Protein AF-A0A6N2XXK8-F1 (afdb_monomer)

pLDDT: mean 78.69, std 20.51, range [29.22, 97.81]

Mean predicted aligned error: 9.91 Å

Sequence (183 aa):
MNSIDVVGIRLVKEREFLCEKSIRTPLDAVEVLANELKFLDREILMTLNMNSKNKIINAHVCSIGSANMGIVDPKSVFKSALLSGANRVMIIHNHPSGDCTPSQEDIDVTNLLIKGGRILEIEVLDHIVIGENEYYSIVGDRQEKYTEINNTDNLQNSYESLELCENNDKKNWLEEDVMEMII

InterPro domains:
  IPR001405 Uncharacterised protein family UPF0758 [PTHR30471] (13-138)
  IPR020891 Uncharacterised protein family UPF0758, conserved site [PS01302] (93-98)
  IPR025657 RadC-like JAB domain [PF04002] (23-139)
  IPR025657 RadC-like JAB domain [cd08071] (28-137)
  IPR037518 MPN domain [PS50249] (22-144)

Nearest PDB structures (foldseek):
  2qlc-assembly5_E  TM=9.188E-01  e=6.088E-12  Chlorobaculum tepidum TLS
  5jj4-assembly1_C  TM=4.348E-01  e=3.591E-01  Escherichia coli O157:H7
  6x91-assembly4_H  TM=5.004E-01  e=8.747E-01  Escherichia coli
  1wce-assembly1_F-7  TM=5.359E-01  e=2.419E+00  Infectious bursal disease virus
  3fbm-assembly1_A  TM=6.038E-01  e=4.024E+00  Infectious bursal disease virus

Secondary structure (DSSP, 8-state):
---------------------B--SHHHHHHHHHHHHTT-SSEEEEEEEE-TT-BEEEEEEEEEE-SS-----HHHHHHHHHHHT-SEEEEEEE-TTS--PPPHHHHHHHHHHHHHHHHHT-EEEEEEEE-SSEEEETTTTEEEE------TTSHHHHHHHHHHHHHHHHHTTTSSSS-----

Organism: NCBI:txid1547

Structure (mmCIF, N/CA/C/O backbone):
data_AF-A0A6N2XXK8-F1
#
_entry.id   AF-A0A6N2XXK8-F1
#
loop_
_atom_site.group_PDB
_atom_site.id
_atom_site.type_symbol
_atom_site.label_atom_id
_atom_site.label_alt_id
_atom_site.label_comp_id
_atom_site.label_asym_id
_atom_site.label_entity_id
_atom_site.label_seq_id
_atom_site.pdbx_PDB_ins_code
_atom_site.Cartn_x
_atom_site.Cartn_y
_atom_site.Cartn_z
_atom_site.occupancy
_atom_site.B_iso_or_equiv
_atom_site.auth_seq_id
_atom_site.auth_comp_id
_atom_site.auth_asym_id
_atom_site.auth_atom_id
_atom_site.pdbx_PDB_model_num
ATOM 1 N N . MET A 1 1 ? 32.007 25.385 -17.582 1.00 60.59 1 MET A N 1
ATOM 2 C CA . MET A 1 1 ? 31.592 24.138 -18.255 1.00 60.59 1 MET A CA 1
ATOM 3 C C . MET A 1 1 ? 31.011 23.281 -17.151 1.00 60.59 1 MET A C 1
ATOM 5 O O . MET A 1 1 ? 31.754 22.980 -16.229 1.00 60.59 1 MET A O 1
ATOM 9 N N . ASN A 1 2 ? 29.697 23.051 -17.139 1.00 69.19 2 ASN A N 1
ATOM 10 C CA . ASN A 1 2 ? 29.064 22.316 -16.039 1.00 69.19 2 ASN A CA 1
ATOM 11 C C . ASN A 1 2 ? 29.330 20.822 -16.232 1.00 69.19 2 ASN A C 1
ATOM 13 O O . ASN A 1 2 ? 29.105 20.300 -17.326 1.00 69.19 2 ASN A O 1
ATOM 17 N N . SER A 1 3 ? 29.849 20.163 -15.200 1.00 79.88 3 SER A N 1
ATOM 18 C CA . SER A 1 3 ? 29.918 18.705 -15.133 1.00 79.88 3 SER A CA 1
ATOM 19 C C . SER A 1 3 ? 28.518 18.133 -14.894 1.00 79.88 3 SER A C 1
ATOM 21 O O . SER A 1 3 ? 27.670 18.790 -14.294 1.00 79.88 3 SER A O 1
ATOM 23 N N . ILE A 1 4 ? 28.271 16.927 -15.404 1.00 90.50 4 ILE A N 1
ATOM 24 C CA . ILE A 1 4 ? 27.063 16.140 -15.134 1.00 90.50 4 ILE A CA 1
ATOM 25 C C . ILE A 1 4 ? 27.511 14.908 -14.357 1.00 90.50 4 ILE A C 1
ATOM 27 O O . ILE A 1 4 ? 28.437 14.221 -14.797 1.00 90.50 4 ILE A O 1
ATOM 31 N N . ASP A 1 5 ? 26.842 14.621 -13.247 1.00 92.44 5 ASP A N 1
ATOM 32 C CA . ASP A 1 5 ? 27.134 13.449 -12.430 1.00 92.44 5 ASP A CA 1
ATOM 33 C C . ASP A 1 5 ? 26.450 12.195 -12.984 1.00 92.44 5 ASP A C 1
ATOM 35 O O . ASP A 1 5 ? 25.319 12.228 -13.478 1.00 92.44 5 ASP A O 1
ATOM 39 N N . VAL A 1 6 ? 27.144 11.060 -12.891 1.00 92.38 6 VAL A N 1
ATOM 40 C CA . VAL A 1 6 ? 26.600 9.735 -13.211 1.00 92.38 6 VAL A CA 1
ATOM 41 C C . VAL A 1 6 ? 26.270 9.037 -11.898 1.00 92.38 6 VAL A C 1
ATOM 43 O O . VAL A 1 6 ? 27.153 8.835 -11.068 1.00 92.38 6 VAL A O 1
ATOM 46 N N . VAL A 1 7 ? 25.006 8.651 -11.715 1.00 92.69 7 VAL A N 1
ATOM 47 C CA . VAL A 1 7 ? 24.501 8.100 -10.447 1.00 92.69 7 VAL A CA 1
ATOM 48 C C . VAL A 1 7 ? 24.067 6.640 -10.573 1.00 92.69 7 VAL A C 1
ATOM 50 O O . VAL A 1 7 ? 23.614 6.195 -11.627 1.00 92.69 7 VAL A O 1
ATOM 53 N N . GLY A 1 8 ? 24.176 5.899 -9.468 1.00 91.81 8 GLY A N 1
ATOM 54 C CA . GLY A 1 8 ? 23.586 4.571 -9.297 1.00 91.81 8 GLY A CA 1
ATOM 55 C C . GLY A 1 8 ? 22.430 4.618 -8.299 1.00 91.81 8 GLY A C 1
ATOM 56 O O . GLY A 1 8 ? 22.495 5.343 -7.310 1.00 91.81 8 GLY A O 1
ATOM 57 N N . ILE A 1 9 ? 21.380 3.833 -8.538 1.00 91.12 9 ILE A N 1
ATOM 58 C CA . ILE A 1 9 ? 20.229 3.727 -7.632 1.00 91.12 9 ILE A CA 1
ATOM 59 C C . ILE A 1 9 ? 20.213 2.320 -7.038 1.00 91.12 9 ILE A C 1
ATOM 61 O O . ILE A 1 9 ? 20.361 1.334 -7.759 1.00 91.12 9 ILE A O 1
ATOM 65 N N . ARG A 1 10 ? 20.034 2.222 -5.720 1.00 91.75 10 ARG A N 1
ATOM 66 C CA . ARG A 1 10 ? 19.923 0.947 -5.003 1.00 91.75 10 ARG A CA 1
ATOM 67 C C . ARG A 1 10 ? 18.923 1.052 -3.863 1.00 91.75 10 ARG A C 1
ATOM 69 O O . ARG A 1 10 ? 18.783 2.114 -3.262 1.00 91.75 10 ARG A O 1
ATOM 76 N N . LEU A 1 11 ? 18.271 -0.065 -3.553 1.00 91.56 11 LEU A N 1
ATOM 77 C CA . LEU A 1 11 ? 17.532 -0.213 -2.305 1.00 91.56 11 LEU A CA 1
ATOM 78 C C . LEU A 1 11 ? 18.514 -0.482 -1.169 1.00 91.56 11 LEU A C 1
ATOM 80 O O . LEU A 1 11 ? 19.442 -1.281 -1.313 1.00 91.56 11 LEU A O 1
ATOM 84 N N . VAL A 1 12 ? 18.289 0.186 -0.045 1.00 90.31 12 VAL A N 1
ATOM 85 C CA . VAL A 1 12 ? 19.026 -0.035 1.195 1.00 90.31 12 VAL A CA 1
ATOM 86 C C . VAL A 1 12 ? 18.068 -0.702 2.171 1.00 90.31 12 VAL A C 1
ATOM 88 O O . VAL A 1 12 ? 16.947 -0.239 2.362 1.00 90.31 12 VAL A O 1
ATOM 91 N N . LYS A 1 13 ? 18.484 -1.833 2.741 1.00 86.62 13 LYS A N 1
ATOM 92 C CA . LYS A 1 13 ? 17.711 -2.530 3.769 1.00 86.62 13 LYS A CA 1
ATOM 93 C C . LYS A 1 13 ? 17.897 -1.790 5.091 1.00 86.62 13 LYS A C 1
ATOM 95 O O . LYS A 1 13 ? 19.013 -1.746 5.597 1.00 86.62 13 LYS A O 1
ATOM 100 N N . GLU A 1 14 ? 16.813 -1.248 5.632 1.00 80.12 14 GLU A N 1
ATOM 101 C CA . GLU A 1 14 ? 16.817 -0.587 6.944 1.00 80.12 14 GLU A CA 1
ATOM 102 C C . GLU A 1 14 ? 16.532 -1.581 8.074 1.00 80.12 14 GLU A C 1
ATOM 104 O O . GLU A 1 14 ? 17.220 -1.584 9.089 1.00 80.12 14 GLU A O 1
ATOM 109 N N . ARG A 1 15 ? 15.556 -2.479 7.873 1.00 74.81 15 ARG A N 1
ATOM 110 C CA . ARG A 1 15 ? 15.113 -3.462 8.872 1.00 74.81 15 ARG A CA 1
ATOM 111 C C . ARG A 1 15 ? 14.624 -4.764 8.242 1.00 74.81 15 ARG A C 1
ATOM 113 O O . ARG A 1 15 ? 14.384 -4.834 7.035 1.00 74.81 15 ARG A O 1
ATOM 120 N N . GLU A 1 16 ? 14.506 -5.807 9.057 1.00 73.06 16 GLU A N 1
ATOM 121 C CA . GLU A 1 16 ? 13.992 -7.120 8.663 1.00 73.06 16 GLU A CA 1
ATOM 122 C C . GLU A 1 16 ? 12.859 -7.546 9.580 1.00 73.06 16 GLU A C 1
ATOM 124 O O . GLU A 1 16 ? 12.995 -7.491 10.798 1.00 73.06 16 GLU A O 1
ATOM 129 N N . PHE A 1 17 ? 11.785 -8.049 8.982 1.00 69.25 17 PHE A N 1
ATOM 130 C CA . PHE A 1 17 ? 10.754 -8.785 9.695 1.00 69.25 17 PHE A CA 1
ATOM 131 C C . PHE A 1 17 ? 10.562 -10.123 8.999 1.00 69.25 17 PHE A C 1
ATOM 133 O O . PHE A 1 17 ? 10.529 -10.196 7.767 1.00 69.25 17 PHE A O 1
ATOM 140 N N . LEU A 1 18 ? 10.451 -11.189 9.786 1.00 66.88 18 LEU A N 1
ATOM 141 C CA . LEU A 1 18 ? 10.213 -12.522 9.255 1.00 66.88 18 LEU A CA 1
ATOM 142 C C . LEU A 1 18 ? 8.724 -12.678 8.952 1.00 66.88 18 LEU A C 1
ATOM 144 O O . LEU A 1 18 ? 7.897 -12.761 9.854 1.00 66.88 18 LEU A O 1
ATOM 148 N N . CYS A 1 19 ? 8.392 -12.740 7.667 1.00 70.38 19 CYS A N 1
ATOM 149 C CA . CYS A 1 19 ? 7.056 -13.068 7.199 1.00 70.38 19 CYS A CA 1
ATOM 150 C C . CYS A 1 19 ? 7.154 -14.104 6.077 1.00 70.38 19 CYS A C 1
ATOM 152 O O . CYS A 1 19 ? 7.606 -13.809 4.972 1.00 70.38 19 CYS A O 1
ATOM 154 N N . GLU A 1 20 ? 6.722 -15.335 6.354 1.00 72.56 20 GLU A N 1
ATOM 155 C CA . GLU A 1 20 ? 6.636 -16.396 5.338 1.00 72.56 20 GLU A CA 1
ATOM 156 C C . GLU A 1 20 ? 5.263 -16.439 4.644 1.00 72.56 20 GLU A C 1
ATOM 158 O O . GLU A 1 20 ? 5.038 -17.219 3.709 1.00 72.56 20 GLU A O 1
ATOM 163 N N . LYS A 1 21 ? 4.328 -15.591 5.085 1.00 78.94 21 LYS A N 1
ATOM 164 C CA . LYS A 1 21 ? 2.946 -15.579 4.614 1.00 78.94 21 LYS A CA 1
ATOM 165 C C . LYS A 1 21 ? 2.858 -14.969 3.214 1.00 78.94 21 LYS A C 1
ATOM 167 O O . LYS A 1 21 ? 3.422 -13.919 2.925 1.00 78.94 21 LYS A O 1
ATOM 172 N N . SER A 1 22 ? 2.132 -15.641 2.321 1.00 86.94 22 SER A N 1
ATOM 173 C CA . SER A 1 22 ? 1.726 -15.041 1.043 1.00 86.94 22 SER A CA 1
ATOM 174 C C . SER A 1 22 ? 0.436 -14.257 1.250 1.00 86.94 22 SER A C 1
ATOM 176 O O . SER A 1 22 ? -0.498 -14.786 1.849 1.00 86.94 22 SER A O 1
ATOM 178 N N . ILE A 1 23 ? 0.371 -13.037 0.726 1.00 89.50 23 ILE A N 1
ATOM 179 C CA . ILE A 1 23 ? -0.773 -12.140 0.910 1.00 89.50 23 ILE A CA 1
ATOM 180 C C . ILE A 1 23 ? -1.844 -12.463 -0.133 1.00 89.50 23 ILE A C 1
ATOM 182 O O . ILE A 1 23 ? -1.627 -12.335 -1.337 1.00 89.50 23 ILE A O 1
ATOM 186 N N . ARG A 1 24 ? -3.008 -12.943 0.288 1.00 87.69 24 ARG A N 1
ATOM 187 C CA . ARG A 1 24 ? -4.115 -13.299 -0.620 1.00 87.69 24 ARG A CA 1
ATOM 188 C C . ARG A 1 24 ? -5.380 -12.516 -0.331 1.00 87.69 24 ARG A C 1
ATOM 190 O O . ARG A 1 24 ? -6.223 -12.386 -1.212 1.00 87.69 24 ARG A O 1
ATOM 197 N N . THR A 1 25 ? -5.498 -12.014 0.885 1.00 91.00 25 THR A N 1
ATOM 198 C CA . THR A 1 25 ? -6.624 -11.233 1.374 1.00 91.00 25 THR A CA 1
ATOM 199 C C . THR A 1 25 ? -6.113 -9.954 2.034 1.00 91.00 25 THR A C 1
ATOM 201 O O . THR A 1 25 ? -4.958 -9.921 2.470 1.00 91.00 25 THR A O 1
ATOM 204 N N . PRO A 1 26 ? -6.950 -8.911 2.153 1.00 92.50 26 PRO A N 1
ATOM 205 C CA . PRO A 1 26 ? -6.589 -7.726 2.924 1.00 92.50 26 PRO A CA 1
ATOM 206 C C . PRO A 1 26 ? -6.237 -8.054 4.377 1.00 92.50 26 PRO A C 1
ATOM 208 O O . PRO A 1 26 ? -5.236 -7.562 4.890 1.00 92.50 26 PRO A O 1
ATOM 211 N N . LEU A 1 27 ? -6.971 -8.989 4.993 1.00 91.19 27 LEU A N 1
ATOM 212 C CA . LEU A 1 27 ? -6.661 -9.493 6.330 1.00 91.19 27 LEU A CA 1
ATOM 213 C C . LEU A 1 27 ? -5.235 -10.050 6.426 1.00 91.19 27 LEU A C 1
ATOM 215 O O . LEU A 1 27 ? -4.570 -9.820 7.427 1.00 91.19 27 LEU A O 1
ATOM 219 N N . ASP A 1 28 ? -4.722 -10.723 5.390 1.00 90.31 28 ASP A N 1
ATOM 220 C CA . ASP A 1 28 ? -3.342 -11.216 5.422 1.00 90.31 28 ASP A CA 1
ATOM 221 C C . ASP A 1 28 ? -2.324 -10.080 5.553 1.00 90.31 28 ASP A C 1
ATOM 223 O O . ASP A 1 28 ? -1.315 -10.258 6.227 1.00 90.31 28 ASP A O 1
ATOM 227 N N . ALA A 1 29 ? -2.568 -8.936 4.913 1.00 89.12 29 ALA A N 1
ATOM 228 C CA . ALA A 1 29 ? -1.677 -7.783 4.986 1.00 89.12 29 ALA A CA 1
ATOM 229 C C . ALA A 1 29 ? -1.814 -7.031 6.310 1.00 89.12 29 ALA A C 1
ATOM 231 O O . ALA A 1 29 ? -0.801 -6.649 6.899 1.00 89.12 29 ALA A O 1
ATOM 232 N N . VAL A 1 30 ? -3.047 -6.887 6.807 1.00 89.00 30 VAL A N 1
ATOM 233 C CA . VAL A 1 30 ? -3.318 -6.369 8.155 1.00 89.00 30 VAL A CA 1
ATOM 234 C C . VAL A 1 30 ? -2.598 -7.229 9.188 1.00 89.00 30 VAL A C 1
ATOM 236 O O . VAL A 1 30 ? -1.906 -6.694 10.044 1.00 89.00 30 VAL A O 1
ATOM 239 N N . GLU A 1 31 ? -2.649 -8.555 9.065 1.00 85.81 31 GLU A N 1
ATOM 240 C CA . GLU A 1 31 ? -1.974 -9.454 10.002 1.00 85.81 31 GLU A CA 1
ATOM 241 C C . GLU A 1 31 ? -0.449 -9.314 10.019 1.00 85.81 31 GLU A C 1
ATOM 243 O O . GLU A 1 31 ? 0.186 -9.560 11.044 1.00 85.81 31 GLU A O 1
ATOM 248 N N . VAL A 1 32 ? 0.145 -8.905 8.898 1.00 81.44 32 VAL A N 1
ATOM 249 C CA . VAL A 1 32 ? 1.594 -8.701 8.790 1.00 81.44 32 VAL A CA 1
ATOM 250 C C . VAL A 1 32 ? 2.033 -7.353 9.361 1.00 81.44 32 VAL A C 1
ATOM 252 O O . VAL A 1 32 ? 3.148 -7.262 9.867 1.00 81.44 32 VAL A O 1
ATOM 255 N N . LEU A 1 33 ? 1.196 -6.313 9.282 1.00 80.06 33 LEU A N 1
ATOM 256 C CA . LEU A 1 33 ? 1.622 -4.933 9.556 1.00 80.06 33 LEU A CA 1
ATOM 257 C C . LEU A 1 33 ? 0.885 -4.223 10.690 1.00 80.06 33 LEU A C 1
ATOM 259 O O . LEU A 1 33 ? 1.404 -3.230 11.196 1.00 80.06 33 LEU A O 1
ATOM 263 N N . ALA A 1 34 ? -0.287 -4.694 11.118 1.00 72.12 34 ALA A N 1
ATOM 264 C CA . ALA A 1 34 ? -1.090 -3.994 12.120 1.00 72.12 34 ALA A CA 1
ATOM 265 C C . ALA A 1 34 ? -0.318 -3.779 13.427 1.00 72.12 34 ALA A C 1
ATOM 267 O O . ALA A 1 34 ? -0.386 -2.697 13.994 1.00 72.12 34 ALA A O 1
ATOM 268 N N . ASN A 1 35 ? 0.480 -4.752 13.871 1.00 67.81 35 ASN A N 1
ATOM 269 C CA . ASN A 1 35 ? 1.260 -4.610 15.105 1.00 67.81 35 ASN A CA 1
ATOM 270 C C . ASN A 1 35 ? 2.380 -3.567 15.005 1.00 67.81 35 ASN A C 1
ATOM 272 O O . ASN A 1 35 ? 2.740 -2.963 16.012 1.00 67.81 35 ASN A O 1
ATOM 276 N N . GLU A 1 36 ? 2.907 -3.332 13.805 1.00 70.81 36 GLU A N 1
ATOM 277 C CA . GLU A 1 36 ? 3.959 -2.341 13.570 1.00 70.81 36 GLU A CA 1
ATOM 278 C C . GLU A 1 36 ? 3.385 -0.923 13.422 1.00 70.81 36 GLU A C 1
ATOM 280 O O . GLU A 1 36 ? 4.088 0.046 13.703 1.00 70.81 36 GLU A O 1
ATOM 285 N N . LEU A 1 37 ? 2.124 -0.801 12.980 1.00 70.88 37 LEU A N 1
ATOM 286 C CA . LEU A 1 37 ? 1.506 0.474 12.599 1.00 70.88 37 LEU A CA 1
ATOM 287 C C . LEU A 1 37 ? 0.433 0.989 13.574 1.00 70.88 37 LEU A C 1
ATOM 289 O O . LEU A 1 37 ? 0.305 2.199 13.734 1.00 70.88 37 LEU A O 1
ATOM 293 N N . LYS A 1 38 ? -0.334 0.110 14.239 1.00 64.81 38 LYS A N 1
ATOM 294 C CA . LYS A 1 38 ? -1.529 0.472 15.039 1.00 64.81 38 LYS A CA 1
ATOM 295 C C . 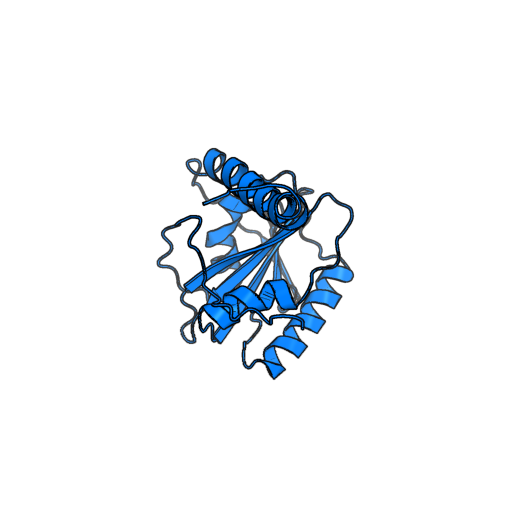LYS A 1 38 ? -1.233 1.459 16.165 1.00 64.81 38 LYS A C 1
ATOM 297 O O . LYS A 1 38 ? -2.076 2.282 16.496 1.00 64.81 38 LYS A O 1
ATOM 302 N N . PHE A 1 39 ? -0.066 1.343 16.788 1.00 65.81 39 PHE A N 1
ATOM 303 C CA . PHE A 1 39 ? 0.255 2.136 17.971 1.00 65.81 39 PHE A CA 1
ATOM 304 C C . PHE A 1 39 ? 0.860 3.492 17.626 1.00 65.81 39 PHE A C 1
ATOM 306 O O . PHE A 1 39 ? 0.895 4.379 18.477 1.00 65.81 39 PHE A O 1
ATOM 313 N N . LEU A 1 40 ? 1.321 3.670 16.388 1.00 73.44 40 LEU A N 1
ATOM 314 C CA . LEU A 1 40 ? 2.006 4.884 15.977 1.00 73.44 40 LEU A CA 1
ATOM 315 C C . LEU A 1 40 ? 1.092 6.098 16.158 1.00 73.44 40 LEU A C 1
ATOM 317 O O . LEU A 1 40 ? -0.065 6.098 15.749 1.00 73.44 40 LEU A O 1
ATOM 321 N N . ASP A 1 41 ? 1.637 7.148 16.764 1.00 77.19 41 ASP A N 1
ATOM 322 C CA . ASP A 1 41 ? 0.948 8.417 17.018 1.00 77.19 41 ASP A CA 1
ATOM 323 C C . ASP A 1 41 ? 0.888 9.317 15.770 1.00 77.19 41 ASP A C 1
ATOM 325 O O . ASP A 1 41 ? 0.392 10.445 15.822 1.00 77.19 41 ASP A O 1
ATOM 329 N N . ARG A 1 42 ? 1.391 8.807 14.641 1.00 80.19 42 ARG A N 1
ATOM 330 C CA . ARG A 1 42 ? 1.485 9.469 13.341 1.00 80.19 42 ARG A CA 1
ATOM 331 C C . ARG A 1 42 ? 0.859 8.613 12.253 1.00 80.19 42 ARG A C 1
ATOM 333 O O . ARG A 1 42 ? 0.852 7.383 12.334 1.00 80.19 42 ARG A O 1
ATOM 340 N N . GLU A 1 43 ? 0.367 9.283 11.221 1.00 85.62 43 GLU A N 1
ATOM 341 C CA . GLU A 1 43 ? -0.115 8.628 10.008 1.00 85.62 43 GLU A CA 1
ATOM 342 C C . GLU A 1 43 ? 1.081 8.137 9.195 1.00 85.62 43 GLU A C 1
ATOM 344 O O . GLU A 1 43 ? 2.008 8.892 8.893 1.00 85.62 43 GLU A O 1
ATOM 349 N N . ILE A 1 44 ? 1.064 6.859 8.840 1.00 87.56 44 ILE A N 1
ATOM 350 C CA . ILE A 1 44 ? 2.053 6.207 7.994 1.00 87.56 44 ILE A CA 1
ATOM 351 C C . ILE A 1 44 ? 1.344 5.675 6.770 1.00 87.56 44 ILE A C 1
ATOM 353 O O . ILE A 1 44 ? 0.410 4.880 6.874 1.00 87.56 44 ILE A O 1
ATOM 357 N N . LEU A 1 45 ? 1.881 6.030 5.608 1.00 88.75 45 LEU A N 1
ATOM 358 C CA . LEU A 1 45 ? 1.579 5.336 4.372 1.00 88.75 45 LEU A CA 1
ATOM 359 C C . LEU A 1 45 ? 2.742 4.419 4.012 1.00 88.75 45 LEU A C 1
ATOM 361 O O . LEU A 1 45 ? 3.882 4.868 3.878 1.00 88.75 45 LEU A O 1
ATOM 365 N N . MET A 1 46 ? 2.457 3.143 3.799 1.00 90.81 46 MET A N 1
ATOM 366 C CA . MET A 1 46 ? 3.431 2.124 3.434 1.00 90.81 46 MET A CA 1
ATOM 367 C C . MET A 1 46 ? 2.978 1.360 2.193 1.00 90.81 46 MET A C 1
ATOM 369 O O . MET A 1 46 ? 1.794 1.096 2.006 1.00 90.81 46 MET A O 1
ATOM 373 N N . THR A 1 47 ? 3.932 0.943 1.363 1.00 92.62 47 THR A N 1
ATOM 374 C CA . THR A 1 47 ? 3.697 -0.046 0.305 1.00 92.62 47 THR A CA 1
ATOM 375 C C . THR A 1 47 ? 4.262 -1.406 0.697 1.00 92.62 47 THR A C 1
ATOM 377 O O . THR A 1 47 ? 5.396 -1.511 1.170 1.00 92.62 47 THR A O 1
ATOM 380 N N . LEU A 1 48 ? 3.480 -2.457 0.461 1.00 94.00 48 LEU A N 1
ATOM 381 C CA . LEU A 1 48 ? 3.918 -3.846 0.429 1.00 94.00 48 LEU A CA 1
ATOM 382 C C . LEU A 1 48 ? 4.170 -4.255 -1.018 1.00 94.00 48 LEU A C 1
ATOM 384 O O . LEU A 1 48 ? 3.238 -4.374 -1.813 1.00 94.00 48 LEU A O 1
ATOM 388 N N . ASN A 1 49 ? 5.429 -4.525 -1.344 1.00 95.56 49 ASN A N 1
ATOM 389 C CA . ASN A 1 49 ? 5.849 -4.896 -2.687 1.00 95.56 49 ASN A CA 1
ATOM 390 C C . ASN A 1 49 ? 5.904 -6.416 -2.813 1.00 95.56 49 ASN A C 1
ATOM 392 O O . ASN A 1 49 ? 6.558 -7.091 -2.014 1.00 95.56 49 ASN A O 1
ATOM 396 N N . MET A 1 50 ? 5.236 -6.968 -3.823 1.00 96.12 50 MET A N 1
ATOM 397 C CA . MET A 1 50 ? 5.051 -8.408 -3.979 1.00 96.12 50 MET A CA 1
ATOM 398 C C . MET A 1 50 ? 5.409 -8.899 -5.377 1.00 96.12 50 MET A C 1
ATOM 400 O O . MET A 1 50 ? 5.275 -8.197 -6.383 1.00 96.12 50 MET A O 1
ATOM 404 N N . ASN A 1 51 ? 5.820 -10.163 -5.448 1.00 95.81 51 ASN A N 1
ATOM 405 C CA . ASN A 1 51 ? 5.979 -10.857 -6.723 1.00 95.81 51 ASN A CA 1
ATOM 406 C C . ASN A 1 51 ? 4.635 -11.382 -7.263 1.00 95.81 51 ASN A C 1
ATOM 408 O O . ASN A 1 51 ? 3.596 -11.320 -6.604 1.00 95.81 51 ASN A O 1
ATOM 412 N N . SER A 1 52 ? 4.664 -11.976 -8.455 1.00 94.50 52 SER A N 1
ATOM 413 C CA . SER A 1 52 ? 3.491 -12.559 -9.125 1.00 94.50 52 SER A CA 1
ATOM 414 C C . SER A 1 52 ? 2.784 -13.693 -8.363 1.00 94.50 52 SER A C 1
ATOM 416 O O . SER A 1 52 ? 1.663 -14.043 -8.721 1.00 94.50 52 SER A O 1
ATOM 418 N N . LYS A 1 53 ? 3.404 -14.261 -7.319 1.00 93.69 53 LYS A N 1
ATOM 419 C CA . LYS A 1 53 ? 2.823 -15.289 -6.432 1.00 93.69 53 LYS A CA 1
ATOM 420 C C . LYS A 1 53 ? 2.323 -14.709 -5.101 1.00 93.69 53 LYS A C 1
ATOM 422 O O . LYS A 1 53 ? 2.083 -15.471 -4.166 1.00 93.69 53 LYS A O 1
ATOM 427 N N . ASN A 1 54 ? 2.220 -13.384 -5.008 1.00 92.94 54 ASN A N 1
ATOM 428 C CA . ASN A 1 54 ? 1.884 -12.619 -3.810 1.00 92.94 54 ASN A CA 1
ATOM 429 C C . ASN A 1 54 ? 2.793 -12.896 -2.601 1.00 92.94 54 ASN A C 1
ATOM 431 O O . ASN A 1 54 ? 2.356 -12.836 -1.449 1.00 92.94 54 ASN A O 1
ATOM 435 N N . LYS A 1 55 ? 4.065 -13.229 -2.842 1.00 92.62 55 LYS A N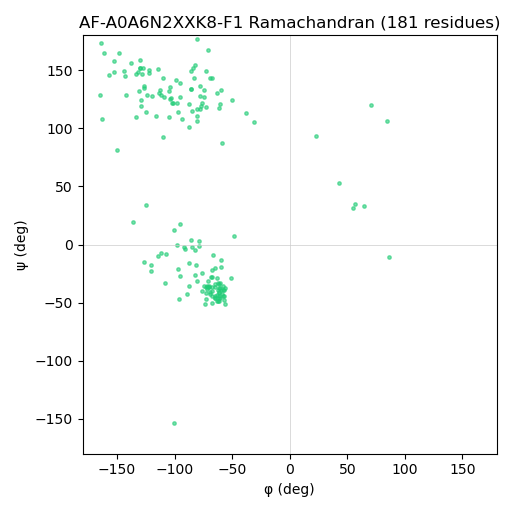 1
ATOM 436 C CA . LYS A 1 55 ? 5.063 -13.230 -1.769 1.00 92.62 55 LYS A CA 1
ATOM 437 C C . LYS A 1 55 ? 5.626 -11.827 -1.618 1.00 92.62 55 LYS A C 1
ATOM 439 O O . LYS A 1 55 ? 5.988 -11.215 -2.626 1.00 92.62 55 LYS A O 1
ATOM 444 N N . ILE A 1 56 ? 5.718 -11.363 -0.375 1.00 92.56 56 ILE A N 1
ATOM 445 C CA . ILE A 1 56 ? 6.332 -10.080 -0.034 1.00 92.56 56 ILE A CA 1
ATOM 446 C C . ILE A 1 56 ? 7.815 -10.126 -0.417 1.00 92.56 56 ILE A C 1
ATOM 448 O O . 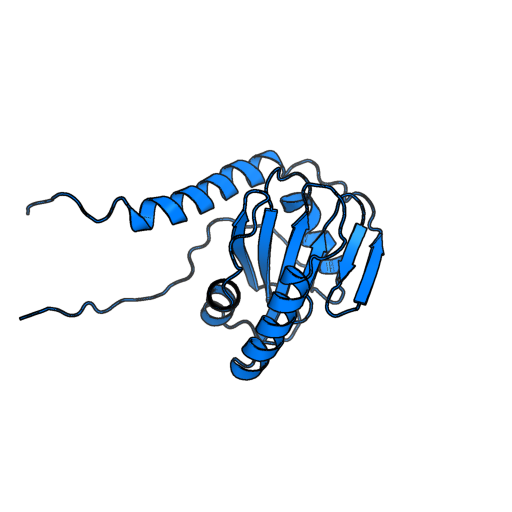ILE A 1 56 ? 8.519 -11.085 -0.104 1.00 92.56 56 ILE A O 1
ATOM 452 N N . ILE A 1 57 ? 8.266 -9.098 -1.129 1.00 93.56 57 ILE A N 1
ATOM 453 C CA . ILE A 1 57 ? 9.670 -8.858 -1.472 1.00 93.56 57 ILE A CA 1
ATOM 454 C C . ILE A 1 57 ? 10.272 -7.890 -0.452 1.00 93.56 57 ILE A C 1
ATOM 456 O O . ILE A 1 57 ? 11.368 -8.120 0.052 1.00 93.56 57 ILE A O 1
ATOM 460 N N . ASN A 1 58 ? 9.560 -6.799 -0.161 1.00 92.25 58 ASN A N 1
ATOM 461 C CA . ASN A 1 58 ? 9.901 -5.810 0.860 1.00 92.25 58 ASN A CA 1
ATOM 462 C C . ASN A 1 58 ? 8.674 -4.940 1.188 1.00 92.25 58 ASN A C 1
ATOM 464 O O . ASN A 1 58 ? 7.639 -5.024 0.522 1.00 92.25 58 ASN A O 1
ATOM 468 N N . ALA A 1 59 ? 8.830 -4.096 2.203 1.00 90.88 59 ALA A N 1
ATOM 469 C CA . ALA A 1 59 ? 7.911 -3.022 2.542 1.00 90.88 59 ALA A CA 1
ATOM 470 C C . ALA A 1 59 ? 8.664 -1.686 2.522 1.00 90.88 59 ALA A C 1
ATOM 472 O O . ALA A 1 59 ? 9.867 -1.657 2.798 1.00 90.88 59 ALA A O 1
ATOM 473 N N . HIS A 1 60 ? 7.981 -0.589 2.210 1.00 89.62 60 HIS A N 1
ATOM 474 C CA . HIS A 1 60 ? 8.591 0.740 2.179 1.00 89.62 60 HIS A CA 1
ATOM 475 C C . HIS A 1 60 ? 7.629 1.797 2.708 1.00 89.62 60 HIS A C 1
ATOM 477 O O . HIS A 1 60 ? 6.494 1.877 2.244 1.00 89.62 60 HIS A O 1
ATOM 483 N N . VAL A 1 61 ? 8.093 2.603 3.662 1.00 88.69 61 VAL A N 1
ATOM 484 C CA . VAL A 1 61 ? 7.371 3.781 4.148 1.00 88.69 61 VAL A CA 1
ATOM 485 C C . VAL A 1 61 ? 7.429 4.858 3.067 1.00 88.69 61 VAL A C 1
ATOM 487 O O . VAL A 1 61 ? 8.508 5.294 2.682 1.00 88.69 61 VAL A O 1
ATOM 490 N N . CYS A 1 62 ? 6.270 5.247 2.553 1.00 87.62 62 CYS A N 1
ATOM 491 C CA . CYS A 1 62 ? 6.116 6.218 1.473 1.00 87.62 62 CYS A CA 1
ATOM 492 C C . CYS A 1 62 ? 5.857 7.635 1.986 1.00 87.62 62 CYS A C 1
ATOM 494 O O . CYS A 1 62 ? 6.127 8.596 1.266 1.00 87.62 62 CYS A O 1
ATOM 496 N N . SER A 1 63 ? 5.271 7.751 3.179 1.00 83.19 63 SER A N 1
ATOM 497 C CA . SER A 1 63 ? 4.970 9.018 3.840 1.00 83.19 63 SER A CA 1
ATOM 498 C C . SER A 1 63 ? 4.839 8.805 5.346 1.00 83.19 63 SER A C 1
ATOM 500 O O . SER A 1 63 ? 4.346 7.760 5.780 1.00 83.19 63 SER A O 1
ATOM 502 N N . ILE A 1 64 ? 5.257 9.811 6.113 1.00 82.44 64 ILE A N 1
ATOM 503 C CA . ILE A 1 64 ? 5.026 9.927 7.552 1.00 82.44 64 ILE A CA 1
ATOM 504 C C . ILE A 1 64 ? 4.436 11.317 7.800 1.00 82.44 64 ILE A C 1
ATOM 506 O O . ILE A 1 64 ? 5.051 12.328 7.452 1.00 82.44 64 ILE A O 1
ATOM 510 N N . GLY A 1 65 ? 3.226 11.370 8.350 1.00 70.44 65 GLY A N 1
ATOM 511 C CA . GLY A 1 65 ? 2.437 12.588 8.500 1.00 70.44 65 GLY A CA 1
ATOM 512 C C . GLY A 1 65 ? 2.040 12.895 9.943 1.00 70.44 65 GLY A C 1
ATOM 513 O O . GLY A 1 65 ? 1.767 12.014 10.755 1.00 70.44 65 GLY A O 1
ATOM 514 N N . SER A 1 66 ? 1.959 14.192 10.242 1.00 50.34 66 SER A N 1
ATOM 515 C CA . SER A 1 66 ? 1.022 14.734 11.233 1.00 50.34 66 SER A CA 1
ATOM 516 C C . SER A 1 66 ? -0.332 14.907 10.533 1.00 50.34 66 SER A C 1
ATOM 518 O O . SER A 1 66 ? -0.326 15.100 9.323 1.00 50.34 66 SER A O 1
ATOM 520 N N . ALA A 1 67 ? -1.447 14.886 11.272 1.00 44.00 67 ALA A N 1
ATOM 521 C CA . ALA A 1 67 ? -2.859 14.914 10.834 1.00 44.00 67 ALA A CA 1
ATOM 522 C C . ALA A 1 67 ? -3.299 15.980 9.785 1.00 44.00 67 ALA A C 1
ATOM 524 O O . ALA A 1 67 ? -4.486 16.138 9.522 1.00 44.00 67 ALA A O 1
ATOM 525 N N . ASN A 1 68 ? -2.375 16.744 9.197 1.00 40.00 68 ASN A N 1
ATOM 526 C CA . ASN A 1 68 ? -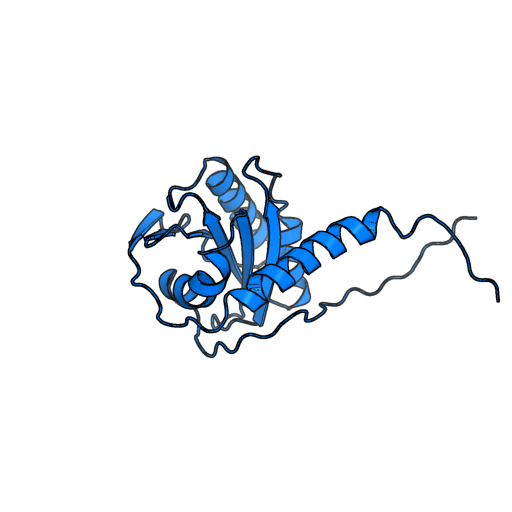2.576 17.590 8.027 1.00 40.00 68 ASN A CA 1
ATOM 527 C C . ASN A 1 68 ? -1.835 16.989 6.820 1.00 40.00 68 ASN A C 1
ATOM 529 O O . ASN A 1 68 ? -0.653 17.258 6.596 1.00 40.00 68 ASN A O 1
ATOM 533 N N . MET A 1 69 ? -2.578 16.181 6.065 1.00 42.28 69 MET A N 1
ATOM 534 C CA . MET A 1 69 ? -2.234 15.497 4.817 1.00 42.28 69 MET A CA 1
ATOM 535 C C . MET A 1 69 ? -1.217 16.230 3.930 1.00 42.28 69 MET A C 1
ATOM 537 O O . MET A 1 69 ? -1.533 17.169 3.194 1.00 42.28 69 MET A O 1
ATOM 541 N N . GLY A 1 70 ? 0.013 15.721 3.928 1.00 49.25 70 GLY A N 1
ATOM 542 C CA . GLY A 1 70 ? 0.929 15.900 2.812 1.00 49.25 70 GLY A CA 1
ATOM 543 C C . GLY A 1 70 ? 0.517 14.955 1.686 1.00 49.25 70 GLY A C 1
ATOM 544 O O . GLY A 1 70 ? 0.501 13.744 1.876 1.00 49.25 70 GLY A O 1
ATOM 545 N N . ILE A 1 71 ? 0.166 15.521 0.532 1.00 58.88 71 ILE A N 1
ATOM 546 C CA . ILE A 1 71 ? -0.152 14.834 -0.728 1.00 58.88 71 ILE A CA 1
ATOM 547 C C . ILE A 1 71 ? 0.768 13.620 -0.921 1.00 58.88 71 ILE A C 1
ATOM 549 O O . ILE A 1 71 ? 1.972 13.777 -1.127 1.00 58.88 71 ILE A O 1
ATOM 553 N N . VAL A 1 72 ? 0.207 12.412 -0.875 1.00 69.31 72 VAL A N 1
ATOM 554 C CA . VAL A 1 72 ? 0.943 11.189 -1.204 1.00 69.31 72 VAL A CA 1
ATOM 555 C C . VAL A 1 72 ? 1.393 11.277 -2.661 1.00 69.31 72 VAL A C 1
ATOM 557 O O . VAL A 1 72 ? 0.560 11.334 -3.565 1.00 69.31 72 VAL A O 1
ATOM 560 N N . ASP A 1 73 ? 2.705 11.278 -2.900 1.00 77.25 73 ASP A N 1
ATOM 561 C CA . ASP A 1 73 ? 3.265 11.245 -4.252 1.00 77.25 73 ASP A CA 1
ATOM 562 C C . ASP A 1 73 ? 3.247 9.801 -4.790 1.00 77.25 73 ASP A C 1
ATOM 564 O O . ASP A 1 73 ? 3.966 8.948 -4.266 1.00 77.25 73 ASP A O 1
ATOM 568 N N . PRO A 1 74 ? 2.509 9.491 -5.876 1.00 82.94 74 PRO A N 1
ATOM 569 C CA . PRO A 1 74 ? 2.539 8.168 -6.501 1.00 82.94 74 PRO A CA 1
ATOM 570 C C . PRO A 1 74 ? 3.947 7.650 -6.810 1.00 82.94 74 PRO A C 1
ATOM 572 O O . PRO A 1 74 ? 4.182 6.439 -6.815 1.00 82.94 74 PRO A O 1
ATOM 575 N N . LYS A 1 75 ? 4.905 8.549 -7.067 1.00 85.50 75 LYS A N 1
ATOM 576 C CA . LYS A 1 75 ? 6.293 8.161 -7.336 1.00 85.50 75 LYS A CA 1
ATOM 577 C C . LYS A 1 75 ? 6.943 7.509 -6.120 1.00 85.50 75 LYS A C 1
ATOM 579 O O . LYS A 1 75 ? 7.712 6.570 -6.315 1.00 85.50 75 LYS A O 1
ATOM 584 N N . SER A 1 76 ? 6.647 7.961 -4.897 1.00 84.00 76 SER A N 1
ATOM 585 C CA . SER A 1 76 ? 7.225 7.366 -3.683 1.00 84.00 76 SER A CA 1
ATOM 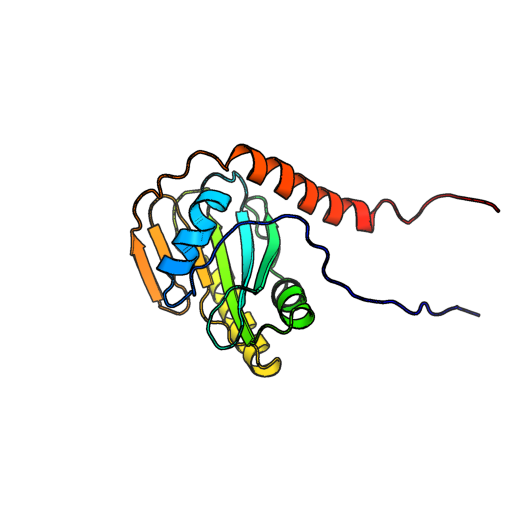586 C C . SER A 1 76 ? 6.710 5.942 -3.467 1.00 84.00 76 SER A C 1
ATOM 588 O O . SER A 1 76 ? 7.492 5.052 -3.132 1.00 84.00 76 SER A O 1
ATOM 590 N N . VAL A 1 77 ? 5.437 5.692 -3.792 1.00 89.75 77 VAL A N 1
ATOM 591 C CA . VAL A 1 77 ? 4.823 4.356 -3.750 1.00 89.75 77 VAL A CA 1
ATOM 592 C C . VAL A 1 77 ? 5.487 3.403 -4.746 1.00 89.75 77 VAL A C 1
ATOM 594 O O . VAL A 1 77 ? 5.890 2.299 -4.380 1.00 89.75 77 VAL A O 1
ATOM 597 N N . PHE A 1 78 ? 5.668 3.821 -6.001 1.00 95.00 78 PHE A N 1
ATOM 598 C CA . PHE A 1 78 ? 6.220 2.932 -7.031 1.00 95.00 78 PHE A CA 1
ATOM 599 C C . PHE A 1 78 ? 7.748 2.813 -7.023 1.00 95.00 78 PHE A C 1
ATOM 601 O O . PHE A 1 78 ? 8.274 1.858 -7.594 1.00 95.00 78 PHE A O 1
ATOM 608 N N . LYS A 1 79 ? 8.486 3.729 -6.382 1.00 93.19 79 LYS A N 1
ATOM 609 C CA . LYS A 1 79 ? 9.961 3.727 -6.384 1.00 93.19 79 LYS A CA 1
ATOM 610 C C . LYS A 1 79 ? 10.536 2.406 -5.872 1.00 93.19 79 LYS A C 1
ATOM 612 O O . LYS A 1 79 ? 11.374 1.799 -6.539 1.00 93.19 79 LYS A O 1
ATOM 617 N N . SER A 1 80 ? 10.078 1.948 -4.709 1.00 94.25 80 SER A N 1
ATOM 618 C CA . SER A 1 80 ? 10.548 0.693 -4.114 1.00 94.25 80 SER A CA 1
ATOM 619 C C . SER A 1 80 ? 10.059 -0.534 -4.891 1.00 94.25 80 SER A C 1
ATOM 621 O O . SER A 1 80 ? 10.820 -1.488 -5.071 1.00 94.25 80 SER A O 1
ATOM 623 N N . ALA A 1 81 ? 8.840 -0.486 -5.433 1.00 96.62 81 ALA A N 1
ATOM 624 C CA . ALA A 1 81 ? 8.280 -1.543 -6.271 1.00 96.62 81 ALA A CA 1
ATOM 625 C C . ALA A 1 81 ? 9.113 -1.760 -7.546 1.00 96.62 81 ALA A C 1
ATOM 627 O O . ALA A 1 81 ? 9.530 -2.883 -7.832 1.00 96.62 81 ALA A O 1
ATOM 628 N N . LEU A 1 82 ? 9.436 -0.678 -8.260 1.00 96.56 82 LEU A N 1
ATOM 629 C CA . LEU A 1 82 ? 10.251 -0.703 -9.477 1.00 96.56 82 LEU A CA 1
ATOM 630 C C . LEU A 1 82 ? 11.662 -1.230 -9.202 1.00 96.56 82 LEU A C 1
ATOM 632 O O . LEU A 1 82 ? 12.132 -2.134 -9.889 1.00 96.56 82 LEU A O 1
ATOM 636 N N . LEU A 1 83 ? 12.328 -0.707 -8.168 1.00 96.06 83 LEU A N 1
ATOM 637 C CA . LEU A 1 83 ? 13.698 -1.109 -7.836 1.00 96.06 83 LEU A CA 1
ATOM 638 C C . LEU A 1 83 ? 13.806 -2.553 -7.332 1.00 96.06 83 LEU A C 1
ATOM 640 O O . LEU A 1 83 ? 14.881 -3.144 -7.408 1.00 96.06 83 LEU A O 1
ATOM 644 N N . SER A 1 84 ? 12.714 -3.123 -6.820 1.00 95.25 84 SER A N 1
ATOM 645 C CA . SER A 1 84 ? 12.671 -4.512 -6.355 1.00 95.25 84 SER A CA 1
ATOM 646 C C . SER A 1 84 ? 12.083 -5.496 -7.365 1.00 95.25 84 SER A C 1
ATOM 648 O O . SER A 1 84 ? 12.027 -6.692 -7.079 1.00 95.25 84 SER A O 1
ATOM 650 N N . GLY A 1 85 ? 11.669 -5.022 -8.545 1.00 95.75 85 GLY A N 1
ATOM 651 C CA . GLY A 1 85 ? 11.045 -5.862 -9.568 1.00 95.75 85 GLY A CA 1
ATOM 652 C C . GLY A 1 85 ? 9.700 -6.447 -9.127 1.00 95.75 85 GLY A C 1
ATOM 653 O O . GLY A 1 85 ? 9.368 -7.578 -9.488 1.00 95.75 85 GLY A O 1
ATOM 654 N N . ALA A 1 86 ? 8.944 -5.712 -8.311 1.00 97.50 86 ALA A N 1
ATOM 655 C CA . ALA A 1 86 ? 7.625 -6.130 -7.866 1.00 97.50 86 ALA A CA 1
ATOM 656 C C . ALA A 1 86 ? 6.629 -6.154 -9.032 1.00 97.50 86 ALA A C 1
ATOM 658 O O . ALA A 1 86 ? 6.649 -5.296 -9.909 1.00 97.50 86 ALA A O 1
ATOM 659 N N . ASN A 1 87 ? 5.726 -7.132 -9.018 1.00 97.69 87 ASN A N 1
ATOM 660 C CA . ASN A 1 87 ? 4.623 -7.219 -9.980 1.00 97.69 87 ASN A CA 1
ATOM 661 C C . ASN A 1 87 ? 3.328 -6.630 -9.418 1.00 97.69 87 ASN A C 1
ATOM 663 O O . ASN A 1 87 ? 2.389 -6.356 -10.161 1.00 97.69 87 ASN A O 1
ATOM 667 N N . ARG A 1 88 ? 3.243 -6.543 -8.089 1.00 97.56 88 ARG A N 1
ATOM 668 C CA . ARG A 1 88 ? 2.029 -6.215 -7.351 1.00 97.56 88 ARG A CA 1
ATOM 669 C C . ARG A 1 88 ? 2.396 -5.355 -6.151 1.00 97.56 88 ARG A C 1
ATOM 671 O O . ARG A 1 88 ? 3.440 -5.583 -5.538 1.00 97.56 88 ARG A O 1
ATOM 678 N N . VAL A 1 89 ? 1.527 -4.418 -5.804 1.00 96.31 89 VAL A N 1
ATOM 679 C CA . VAL A 1 89 ? 1.646 -3.597 -4.597 1.00 96.31 89 VAL A CA 1
ATOM 680 C C . VAL A 1 89 ? 0.342 -3.598 -3.820 1.00 96.31 89 VAL A C 1
ATOM 682 O O . VAL A 1 89 ? -0.738 -3.744 -4.394 1.00 96.31 89 VAL A O 1
ATOM 685 N N . MET A 1 90 ? 0.445 -3.424 -2.512 1.00 95.88 90 MET A N 1
ATOM 686 C CA . MET A 1 90 ? -0.682 -3.121 -1.641 1.00 95.88 90 MET A CA 1
ATOM 687 C C . MET A 1 90 ? -0.299 -1.945 -0.758 1.00 95.88 90 MET A C 1
ATOM 689 O O . MET A 1 90 ? 0.798 -1.932 -0.200 1.00 95.88 90 MET A O 1
ATOM 693 N N . ILE A 1 91 ? -1.181 -0.960 -0.668 1.00 94.50 91 ILE A N 1
ATOM 694 C CA . ILE A 1 91 ? -0.955 0.249 0.114 1.00 94.50 91 ILE A CA 1
ATOM 695 C C . ILE A 1 91 ? -1.598 0.060 1.477 1.00 94.50 91 ILE A C 1
ATOM 697 O O . ILE A 1 91 ? -2.690 -0.495 1.573 1.00 94.50 91 ILE A O 1
ATOM 701 N N . ILE A 1 92 ? -0.907 0.498 2.516 1.00 92.75 92 ILE A N 1
ATOM 702 C CA . ILE A 1 92 ? -1.322 0.370 3.902 1.00 92.75 92 ILE A CA 1
ATOM 703 C C . ILE A 1 92 ? -1.211 1.747 4.536 1.00 92.75 92 ILE A C 1
ATOM 705 O O . ILE A 1 92 ? -0.141 2.353 4.499 1.00 92.75 92 ILE A O 1
ATOM 709 N N . HIS A 1 93 ? -2.312 2.217 5.099 1.00 91.62 93 HIS A N 1
ATOM 710 C CA . HIS A 1 93 ? -2.427 3.495 5.780 1.00 91.62 93 HIS A CA 1
ATOM 711 C C . HIS A 1 93 ? -2.947 3.235 7.194 1.00 91.62 93 HIS A C 1
ATOM 713 O O . HIS A 1 93 ? -3.935 2.524 7.334 1.00 91.62 93 HIS A O 1
ATOM 719 N N . ASN A 1 94 ? -2.313 3.744 8.250 1.00 90.38 94 ASN A N 1
ATOM 720 C CA . ASN A 1 94 ? -2.917 3.728 9.588 1.00 90.38 94 ASN A CA 1
ATOM 721 C C . ASN A 1 94 ? -3.559 5.076 9.914 1.00 90.38 94 ASN A C 1
ATOM 723 O O . ASN A 1 94 ? -2.975 6.122 9.648 1.00 90.38 94 ASN A O 1
ATOM 727 N N . HIS A 1 95 ? -4.711 5.032 10.577 1.00 88.25 95 HIS A N 1
ATOM 728 C CA . HIS A 1 95 ? -5.328 6.193 11.206 1.00 88.25 95 HIS A CA 1
ATOM 729 C C . HIS A 1 95 ? -5.134 6.105 12.728 1.00 88.25 95 HIS A C 1
ATOM 731 O O . HIS A 1 95 ? -5.784 5.277 13.376 1.00 88.25 95 HIS A O 1
ATOM 737 N N . PRO A 1 96 ? -4.290 6.959 13.341 1.00 85.12 96 PRO A N 1
ATOM 738 C CA . PRO A 1 96 ? -4.078 6.967 14.794 1.00 85.12 96 PRO A CA 1
ATOM 739 C C . PRO A 1 96 ? -5.352 7.230 15.612 1.00 85.12 96 PRO A C 1
ATOM 741 O O . PRO A 1 96 ? -5.407 6.913 16.796 1.00 85.12 96 PRO A O 1
ATOM 744 N N . SER A 1 97 ? -6.388 7.805 14.989 1.00 87.00 97 SER A N 1
ATOM 745 C CA . SER A 1 97 ? -7.711 8.006 15.595 1.00 87.00 97 SER A CA 1
ATOM 746 C C . SER A 1 97 ? -8.439 6.698 15.922 1.00 87.00 97 SER A C 1
ATOM 748 O O . SER A 1 97 ? -9.372 6.713 16.725 1.00 87.00 97 SER A O 1
ATOM 750 N N . GLY A 1 98 ? -8.045 5.589 15.288 1.00 86.94 98 GLY A N 1
ATOM 751 C CA . GLY A 1 98 ? -8.692 4.285 15.401 1.00 86.94 98 GLY A CA 1
ATOM 752 C C . GLY A 1 98 ? -9.863 4.061 14.437 1.00 86.94 98 GLY A C 1
ATOM 753 O O . GLY A 1 98 ? -10.298 2.917 14.305 1.00 86.94 98 GLY A O 1
ATOM 754 N N . ASP A 1 99 ? -10.342 5.096 13.740 1.00 90.94 99 ASP A N 1
ATOM 755 C CA . ASP A 1 99 ? -11.386 4.995 12.710 1.00 90.94 99 ASP A CA 1
ATOM 756 C C . ASP A 1 99 ? -10.759 4.680 11.346 1.00 90.94 99 ASP A C 1
ATOM 758 O O . ASP A 1 99 ? -9.940 5.444 10.839 1.00 90.94 99 ASP A O 1
ATOM 762 N N . CYS A 1 100 ? -11.155 3.559 10.741 1.00 93.69 100 CYS A N 1
ATOM 763 C CA . CYS A 1 100 ? -10.634 3.118 9.447 1.00 93.69 100 CYS A CA 1
ATOM 764 C C . CYS A 1 100 ? -11.362 3.712 8.227 1.00 93.69 100 CYS A C 1
ATOM 766 O O . CYS A 1 100 ? -11.046 3.340 7.098 1.00 93.69 100 CYS A O 1
ATOM 768 N N . THR A 1 101 ? -12.330 4.610 8.421 1.00 94.62 101 THR A N 1
ATOM 769 C CA . THR A 1 101 ? -13.053 5.257 7.317 1.00 94.62 101 THR A CA 1
ATOM 770 C C . THR A 1 101 ? -12.075 6.048 6.434 1.00 94.62 101 THR A C 1
ATOM 772 O O . THR A 1 101 ? -11.421 6.959 6.945 1.00 94.62 101 THR A O 1
ATOM 775 N N . PRO A 1 102 ? -11.960 5.747 5.124 1.00 93.31 102 PRO A N 1
ATOM 776 C CA . PRO A 1 102 ? -11.026 6.445 4.245 1.00 93.31 102 PRO A CA 1
ATOM 777 C C . PRO A 1 102 ? -11.465 7.894 4.000 1.00 93.31 102 PRO A C 1
ATOM 779 O O . PRO A 1 102 ? -12.656 8.181 3.838 1.00 93.31 102 PRO A O 1
ATOM 782 N N . SER A 1 103 ? -10.495 8.802 3.912 1.00 91.12 103 SER A N 1
ATOM 783 C CA . SER A 1 103 ? -10.725 10.171 3.443 1.00 91.12 103 SER A CA 1
ATOM 784 C C . SER A 1 103 ? -11.012 10.206 1.935 1.00 91.12 103 SER A C 1
ATOM 786 O O . SER A 1 103 ? -10.785 9.235 1.202 1.00 91.12 103 SER A O 1
ATOM 788 N N . GLN A 1 104 ? -11.493 11.347 1.430 1.00 90.88 104 GLN A N 1
ATOM 789 C CA . GLN A 1 104 ? -11.647 11.528 -0.018 1.00 90.88 104 GLN A CA 1
ATOM 790 C C . GLN A 1 104 ? -10.285 11.457 -0.721 1.00 90.88 104 GLN A C 1
ATOM 792 O O . GLN A 1 104 ? -10.168 10.949 -1.836 1.00 90.88 104 GLN A O 1
ATOM 797 N N . GLU A 1 105 ? -9.243 11.919 -0.048 1.00 87.62 105 GLU A N 1
ATOM 798 C CA . GLU A 1 105 ? -7.882 11.940 -0.545 1.00 87.62 105 GLU A CA 1
ATOM 799 C C . GLU A 1 105 ? -7.276 10.538 -0.615 1.00 87.62 105 GLU A C 1
ATOM 801 O O . GLU A 1 105 ? -6.607 10.230 -1.603 1.00 87.62 105 GLU A O 1
ATOM 806 N N . ASP A 1 106 ? -7.582 9.650 0.336 1.00 90.19 106 ASP A N 1
ATOM 807 C CA . ASP A 1 106 ? -7.218 8.230 0.242 1.00 90.19 106 ASP A CA 1
ATOM 808 C C . ASP A 1 106 ? -7.816 7.593 -1.015 1.00 90.19 106 ASP A C 1
ATOM 810 O O . ASP A 1 106 ? -7.132 6.879 -1.758 1.00 90.19 106 ASP A O 1
ATOM 814 N N . ILE A 1 107 ? -9.090 7.880 -1.293 1.00 93.44 107 ILE A N 1
ATOM 815 C CA . ILE A 1 107 ? -9.804 7.373 -2.471 1.00 93.44 107 ILE A CA 1
ATOM 816 C C . ILE A 1 107 ? -9.172 7.926 -3.756 1.00 93.44 107 ILE A C 1
ATOM 818 O O . ILE A 1 107 ? -8.912 7.175 -4.705 1.00 93.44 107 ILE A O 1
ATOM 822 N N . ASP A 1 108 ? -8.883 9.224 -3.799 1.00 92.19 108 ASP A N 1
ATOM 823 C CA . ASP A 1 108 ? -8.298 9.885 -4.966 1.00 92.19 108 ASP A CA 1
ATOM 824 C C . ASP A 1 108 ? -6.880 9.375 -5.259 1.00 92.19 108 ASP A C 1
ATOM 826 O O . ASP A 1 108 ? -6.560 9.041 -6.410 1.00 92.19 108 ASP A O 1
ATOM 830 N N . VAL A 1 109 ? -6.053 9.227 -4.220 1.00 90.81 109 VAL A N 1
ATOM 831 C CA . VAL A 1 109 ? -4.712 8.629 -4.303 1.00 90.81 109 VAL A CA 1
ATOM 832 C C . VAL A 1 109 ? -4.804 7.185 -4.783 1.00 90.81 109 VAL A C 1
ATOM 834 O O . VAL A 1 109 ? -4.091 6.812 -5.714 1.00 90.81 109 VAL A O 1
ATOM 837 N N . THR A 1 110 ? -5.719 6.383 -4.235 1.00 94.75 110 THR A N 1
ATOM 838 C CA . THR A 1 110 ? -5.931 4.989 -4.665 1.00 94.75 110 THR A CA 1
ATOM 839 C C . THR A 1 110 ? -6.245 4.914 -6.156 1.00 94.75 110 THR A C 1
ATOM 841 O O . THR A 1 110 ? -5.619 4.156 -6.901 1.00 94.75 110 THR A O 1
ATOM 844 N N . ASN A 1 111 ? -7.168 5.751 -6.629 1.00 95.19 111 ASN A N 1
ATOM 845 C CA . ASN A 1 111 ? -7.548 5.808 -8.038 1.00 95.19 111 ASN A CA 1
ATOM 846 C C . ASN A 1 111 ? -6.382 6.226 -8.943 1.00 95.19 111 ASN A C 1
ATOM 848 O O . ASN A 1 111 ? -6.229 5.702 -10.054 1.00 95.19 111 ASN A O 1
ATOM 852 N N . LEU A 1 112 ? -5.559 7.170 -8.488 1.00 94.38 112 LEU A N 1
ATOM 853 C CA . LEU A 1 112 ? -4.368 7.609 -9.208 1.00 94.38 112 LEU A CA 1
ATOM 854 C C . LEU A 1 112 ? -3.309 6.502 -9.270 1.00 94.38 112 LEU A C 1
ATOM 856 O O . LEU A 1 112 ? -2.769 6.234 -10.347 1.00 94.38 112 LEU A O 1
ATOM 860 N N . LEU A 1 113 ? -3.065 5.814 -8.155 1.00 95.12 113 LEU A N 1
ATOM 861 C CA . LEU A 1 113 ? -2.145 4.683 -8.070 1.00 95.12 113 LEU A CA 1
ATOM 862 C C . LEU A 1 113 ? -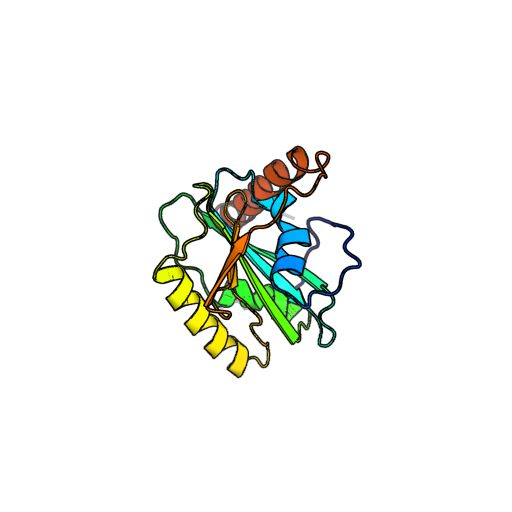2.590 3.531 -8.968 1.00 95.12 113 LEU A C 1
ATOM 864 O O . LEU A 1 113 ? -1.769 3.008 -9.713 1.00 95.12 113 LEU A O 1
ATOM 868 N N . ILE A 1 114 ? -3.877 3.177 -8.991 1.00 97.38 114 ILE A N 1
ATOM 869 C CA . ILE A 1 114 ? -4.402 2.131 -9.886 1.00 97.38 114 ILE A CA 1
ATOM 870 C C . ILE A 1 114 ? -4.129 2.482 -11.356 1.00 97.38 114 ILE A C 1
ATOM 872 O O . ILE A 1 114 ? -3.720 1.621 -12.139 1.00 97.38 114 ILE A O 1
ATOM 876 N N . LYS A 1 115 ? -4.330 3.745 -11.753 1.00 96.56 115 LYS A N 1
ATOM 877 C CA . LYS A 1 115 ? -4.026 4.205 -13.119 1.00 96.56 115 LYS A CA 1
ATOM 878 C C . LYS A 1 115 ? -2.526 4.137 -13.416 1.00 96.56 115 LYS A C 1
ATOM 880 O O . LYS A 1 115 ? -2.151 3.632 -14.471 1.00 96.56 115 LYS A O 1
ATOM 885 N N . GLY A 1 116 ? -1.684 4.610 -12.496 1.00 95.56 116 GLY A N 1
ATOM 886 C CA . GLY A 1 116 ? -0.225 4.575 -12.634 1.00 95.56 116 GLY A CA 1
ATOM 887 C C . GLY A 1 116 ? 0.325 3.150 -12.699 1.00 95.56 116 GLY A C 1
ATOM 888 O O . GLY A 1 116 ? 1.116 2.832 -13.582 1.00 95.56 116 GLY A O 1
ATOM 889 N N . GLY A 1 117 ? -0.174 2.265 -11.839 1.00 96.81 117 GLY A N 1
ATOM 890 C CA . GLY A 1 117 ? 0.199 0.857 -11.793 1.00 96.81 117 GLY A CA 1
ATOM 891 C C . GLY A 1 117 ? -0.086 0.129 -13.104 1.00 96.81 117 GLY A C 1
ATOM 892 O O . GLY A 1 117 ? 0.757 -0.617 -13.590 1.00 96.81 117 GLY A O 1
ATOM 893 N N . ARG A 1 118 ? -1.213 0.428 -13.766 1.00 97.25 118 ARG A N 1
ATOM 894 C CA . ARG A 1 118 ? -1.510 -0.111 -15.108 1.00 97.25 118 ARG A CA 1
ATOM 895 C C . ARG A 1 118 ? -0.478 0.300 -16.159 1.00 97.25 118 ARG A C 1
ATOM 897 O O . ARG A 1 118 ? -0.168 -0.506 -17.026 1.00 97.25 118 ARG A O 1
ATOM 904 N N . ILE A 1 119 ? 0.034 1.530 -16.096 1.00 97.00 119 ILE A N 1
ATOM 905 C CA . ILE A 1 119 ? 1.058 2.029 -17.031 1.00 97.00 119 ILE A CA 1
ATOM 906 C C . ILE A 1 119 ? 2.410 1.366 -16.753 1.00 97.00 119 ILE A C 1
ATOM 908 O O . ILE A 1 119 ? 3.146 1.057 -17.683 1.00 97.00 119 ILE A O 1
ATOM 912 N N . LEU A 1 120 ? 2.729 1.156 -15.476 1.00 96.50 120 LEU A N 1
ATOM 913 C CA . LEU A 1 120 ? 3.991 0.565 -15.030 1.00 96.50 120 LEU A CA 1
ATOM 914 C C . LEU A 1 120 ? 3.986 -0.971 -15.033 1.00 96.50 120 LEU A C 1
ATOM 916 O O . LEU A 1 120 ? 5.000 -1.567 -14.689 1.00 96.50 120 LEU A O 1
ATOM 920 N N . GLU A 1 121 ? 2.862 -1.602 -15.382 1.00 96.94 121 GLU A N 1
ATOM 921 C CA . GLU A 1 121 ? 2.640 -3.051 -15.260 1.00 96.94 121 GLU A CA 1
ATOM 922 C C . GLU A 1 121 ? 2.845 -3.582 -13.824 1.00 96.94 121 GLU A C 1
ATOM 924 O O . GLU A 1 121 ? 3.282 -4.712 -13.602 1.00 96.94 121 GLU A O 1
ATOM 929 N N . ILE A 1 122 ? 2.482 -2.759 -12.835 1.00 97.81 122 ILE A N 1
ATOM 930 C CA . ILE A 1 122 ? 2.482 -3.081 -11.405 1.00 97.81 122 ILE A CA 1
ATOM 931 C C . ILE A 1 122 ? 1.040 -3.013 -10.899 1.00 97.81 122 ILE A C 1
ATOM 933 O O . ILE A 1 122 ? 0.438 -1.944 -10.815 1.00 97.81 122 ILE A O 1
ATOM 937 N N . GLU A 1 123 ? 0.461 -4.157 -10.552 1.00 97.69 123 GLU A N 1
ATOM 938 C CA . GLU A 1 123 ? -0.937 -4.230 -10.124 1.00 97.69 123 GLU A CA 1
ATOM 939 C C . GLU A 1 123 ? -1.105 -3.715 -8.688 1.00 97.69 123 GLU A C 1
ATOM 941 O O . GLU A 1 123 ? -0.511 -4.251 -7.754 1.00 97.69 123 GLU A O 1
ATOM 946 N N . VAL A 1 124 ? -1.945 -2.697 -8.501 1.00 97.12 124 VAL A N 1
ATOM 947 C CA . VAL A 1 124 ? -2.386 -2.259 -7.172 1.00 97.12 124 VAL A CA 1
ATOM 948 C C . VAL A 1 124 ? -3.500 -3.196 -6.713 1.00 97.12 124 VAL A C 1
ATOM 950 O O . VAL A 1 124 ? -4.607 -3.134 -7.245 1.00 97.12 124 VAL A O 1
ATOM 953 N N . LEU A 1 125 ? -3.190 -4.085 -5.768 1.00 96.88 125 LEU A N 1
ATOM 954 C CA . LEU A 1 125 ? -4.131 -5.082 -5.250 1.00 96.88 125 LEU A CA 1
ATOM 955 C C . LEU A 1 125 ? -5.198 -4.454 -4.361 1.00 96.88 125 LEU A C 1
ATOM 957 O O . LEU A 1 125 ? -6.373 -4.787 -4.482 1.00 96.88 125 LEU A O 1
ATOM 961 N N . ASP A 1 126 ? -4.766 -3.591 -3.446 1.00 97.06 126 ASP A N 1
ATOM 962 C CA . AS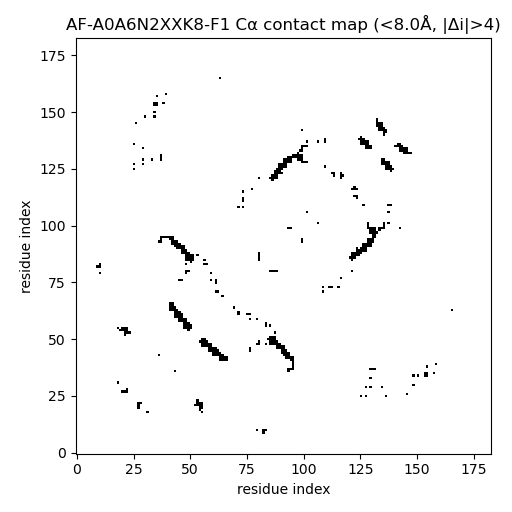P A 1 126 ? -5.648 -2.907 -2.513 1.00 97.06 126 ASP A CA 1
ATOM 963 C C . ASP A 1 126 ? -4.963 -1.678 -1.906 1.00 97.06 126 ASP A C 1
ATOM 965 O O . ASP A 1 126 ? -3.734 -1.543 -1.961 1.00 97.06 126 ASP A O 1
ATOM 969 N N . HIS A 1 127 ? -5.774 -0.825 -1.293 1.00 95.75 127 HIS A N 1
ATOM 970 C CA . HIS A 1 127 ? -5.351 0.181 -0.333 1.00 95.75 127 HIS A CA 1
ATOM 971 C C . HIS A 1 127 ? -6.155 -0.042 0.950 1.00 95.75 127 HIS A C 1
ATOM 973 O O . HIS A 1 127 ? -7.379 0.079 0.954 1.00 95.75 127 HIS A O 1
ATOM 979 N N . ILE A 1 128 ? -5.454 -0.430 2.011 1.00 95.69 128 ILE A N 1
ATOM 980 C CA . ILE A 1 128 ? -6.029 -0.775 3.303 1.00 95.69 128 ILE A CA 1
ATOM 981 C C . ILE A 1 128 ? -5.798 0.368 4.279 1.00 95.69 128 ILE A C 1
ATOM 983 O O . ILE A 1 128 ? -4.650 0.730 4.531 1.00 95.69 128 ILE A O 1
ATOM 987 N N . VAL A 1 129 ? -6.877 0.862 4.872 1.00 94.06 129 VAL A N 1
ATOM 988 C CA . VAL A 1 129 ? -6.833 1.792 6.002 1.00 94.06 129 VAL A CA 1
ATOM 989 C C . VAL A 1 129 ? -7.025 0.995 7.290 1.00 94.06 129 VAL A C 1
ATOM 991 O O . VAL A 1 129 ? -8.018 0.288 7.433 1.00 94.06 129 VAL A O 1
ATOM 994 N N . ILE A 1 130 ? -6.071 1.064 8.212 1.00 92.38 130 ILE A N 1
ATOM 995 C CA . ILE A 1 130 ? -6.050 0.338 9.485 1.00 92.38 130 ILE A CA 1
ATOM 996 C C . ILE A 1 130 ? -6.484 1.288 10.605 1.00 92.38 130 ILE A C 1
ATOM 998 O O . ILE A 1 130 ? -5.846 2.317 10.832 1.00 92.38 130 ILE A O 1
ATOM 1002 N N . GLY A 1 131 ? -7.552 0.910 11.306 1.00 90.31 131 GLY A N 1
ATOM 1003 C CA . GLY A 1 131 ? -8.010 1.527 12.549 1.00 90.31 131 GLY A CA 1
ATOM 1004 C C . GLY A 1 131 ? -7.596 0.710 13.776 1.00 90.31 131 GLY A C 1
ATOM 1005 O O . GLY A 1 131 ? -6.617 -0.033 13.750 1.00 90.31 131 GLY A O 1
ATOM 1006 N N . GLU A 1 132 ? -8.343 0.819 14.877 1.00 87.06 132 GLU A N 1
ATOM 1007 C CA . GLU A 1 132 ? -7.965 0.154 16.131 1.00 87.06 132 GLU A CA 1
ATOM 1008 C C . GLU A 1 132 ? -8.198 -1.368 16.084 1.00 87.06 132 GLU A C 1
ATOM 1010 O O . GLU A 1 132 ? -7.302 -2.144 16.415 1.00 87.06 132 GLU A O 1
ATOM 1015 N N . ASN A 1 133 ? -9.394 -1.812 15.691 1.00 88.44 133 ASN A N 1
ATOM 1016 C CA . ASN A 1 133 ? -9.790 -3.234 15.650 1.00 88.44 133 ASN A CA 1
ATOM 1017 C C . ASN A 1 133 ? -10.538 -3.589 14.353 1.00 88.44 133 ASN A C 1
ATOM 1019 O O . ASN A 1 133 ? -11.294 -4.563 14.265 1.00 88.44 133 ASN A O 1
ATOM 1023 N N . GLU A 1 134 ? -10.370 -2.741 13.351 1.00 92.19 134 GLU A N 1
ATOM 1024 C CA . GLU A 1 134 ? -11.023 -2.830 12.060 1.00 92.19 134 GLU A CA 1
ATOM 1025 C C . GLU A 1 134 ? -10.171 -2.179 10.983 1.00 92.19 134 GLU A C 1
ATOM 1027 O O . GLU A 1 134 ? -9.291 -1.364 11.263 1.00 92.19 134 GLU A O 1
ATOM 1032 N N . TYR A 1 135 ? -10.424 -2.577 9.747 1.00 95.25 135 TYR A N 1
ATOM 1033 C CA . TYR A 1 135 ? -9.779 -2.003 8.585 1.00 95.25 135 TYR A CA 1
ATOM 1034 C C . TYR A 1 135 ? -10.793 -1.792 7.468 1.00 95.25 135 TYR A C 1
ATOM 1036 O O . TYR A 1 135 ? -11.804 -2.497 7.384 1.00 95.25 135 TYR A O 1
ATOM 1044 N N . TYR A 1 136 ? -10.480 -0.859 6.577 1.00 96.81 136 TYR A N 1
ATOM 1045 C CA . TYR A 1 136 ? -11.224 -0.619 5.352 1.00 96.81 136 TYR A CA 1
ATOM 1046 C C . TYR A 1 136 ? -10.375 -1.011 4.148 1.00 96.81 136 TYR A C 1
ATOM 1048 O O . TYR A 1 136 ? -9.230 -0.588 4.019 1.00 96.81 136 TYR A O 1
ATOM 1056 N N . SER A 1 137 ? -10.937 -1.824 3.261 1.00 97.75 137 SER A N 1
ATOM 1057 C CA . SER A 1 137 ? -10.381 -2.139 1.945 1.00 97.75 137 SER A CA 1
ATOM 1058 C C . SER A 1 137 ? -10.997 -1.178 0.933 1.00 97.75 137 SER A C 1
ATOM 1060 O O . SER A 1 137 ? -12.184 -1.296 0.631 1.00 97.75 137 SER A O 1
ATOM 1062 N N . ILE A 1 138 ? -10.225 -0.216 0.419 1.00 97.44 138 ILE A N 1
ATOM 1063 C CA . ILE A 1 138 ? -10.746 0.795 -0.517 1.00 97.44 138 ILE A CA 1
ATOM 1064 C C . ILE A 1 138 ? -11.093 0.156 -1.862 1.00 97.44 138 ILE A C 1
ATOM 1066 O O . ILE A 1 138 ? -12.145 0.443 -2.427 1.00 97.44 138 ILE A O 1
ATOM 1070 N N . VAL A 1 139 ? -10.248 -0.742 -2.381 1.00 97.00 139 VAL A N 1
ATOM 1071 C CA . VAL A 1 139 ? -10.526 -1.412 -3.666 1.00 97.00 139 VAL A CA 1
ATOM 1072 C C . VAL A 1 139 ? -11.661 -2.419 -3.516 1.00 97.00 139 VAL A C 1
ATOM 1074 O O . VAL A 1 139 ? -12.463 -2.606 -4.430 1.00 97.00 139 VAL A O 1
ATOM 1077 N N . GLY A 1 140 ? -11.720 -3.077 -2.361 1.00 96.25 140 GLY A N 1
ATOM 1078 C CA . GLY A 1 140 ? -12.751 -4.046 -2.032 1.00 96.25 140 GLY A CA 1
ATOM 1079 C C . GLY A 1 140 ? -14.059 -3.459 -1.512 1.00 96.25 140 GLY A C 1
ATOM 1080 O O . GLY A 1 140 ? -14.975 -4.248 -1.281 1.00 96.25 140 GLY A O 1
ATOM 1081 N N . ASP A 1 141 ? -14.109 -2.141 -1.311 1.00 97.00 141 ASP A N 1
ATOM 1082 C CA . ASP A 1 141 ? -15.230 -1.352 -0.793 1.00 97.00 141 ASP A CA 1
ATOM 1083 C C . ASP A 1 141 ? -15.945 -2.001 0.399 1.00 97.00 141 ASP A C 1
ATOM 1085 O O . ASP A 1 141 ? -17.150 -2.266 0.384 1.00 97.00 141 ASP A O 1
ATOM 1089 N N . ARG A 1 142 ? -15.169 -2.356 1.427 1.00 96.44 142 ARG A N 1
ATOM 1090 C CA . ARG A 1 142 ? -15.708 -2.999 2.629 1.00 96.44 142 ARG A CA 1
ATOM 1091 C C . ARG A 1 142 ? -14.867 -2.727 3.862 1.00 96.44 142 ARG A C 1
ATOM 1093 O O . ARG A 1 142 ? -13.641 -2.654 3.793 1.00 96.44 142 ARG A O 1
ATOM 1100 N N . GLN A 1 143 ? -15.559 -2.688 4.991 1.00 96.31 143 GLN A N 1
ATOM 1101 C CA . GLN A 1 143 ? -14.986 -2.612 6.324 1.00 96.31 143 GLN A CA 1
ATOM 1102 C C . GLN A 1 143 ? -15.091 -3.972 7.007 1.00 96.31 143 GLN A C 1
ATOM 1104 O O . GLN A 1 143 ? -16.159 -4.591 7.011 1.00 96.31 143 GLN A O 1
ATOM 1109 N N . GLU A 1 144 ? -13.995 -4.442 7.592 1.00 95.31 144 GLU A N 1
ATOM 1110 C CA . GLU A 1 144 ? -13.934 -5.735 8.271 1.00 95.31 144 GLU A CA 1
ATOM 1111 C C . GLU A 1 144 ? -13.233 -5.594 9.625 1.00 95.31 144 GLU A C 1
ATOM 1113 O O . GLU A 1 144 ? -12.317 -4.792 9.803 1.00 95.31 144 GLU A O 1
ATOM 1118 N N . LYS A 1 145 ? -13.666 -6.393 10.602 1.00 91.38 145 LYS A N 1
ATOM 1119 C CA . LYS A 1 145 ? -13.024 -6.452 11.920 1.00 91.38 145 LYS A CA 1
ATOM 1120 C C . LYS A 1 145 ? -11.857 -7.427 11.902 1.00 91.38 145 LYS A C 1
ATOM 1122 O O . LYS A 1 145 ? -11.923 -8.457 11.231 1.00 91.38 145 LYS A O 1
ATOM 1127 N N . TYR A 1 146 ? -10.845 -7.150 12.713 1.00 86.31 146 TYR A N 1
ATOM 1128 C CA . TYR A 1 146 ? -9.771 -8.094 13.004 1.00 86.31 146 TYR A CA 1
ATOM 1129 C C . TYR A 1 146 ? -9.537 -8.172 14.515 1.00 86.31 146 TYR A C 1
ATOM 1131 O O . TYR A 1 146 ? -9.791 -7.223 15.254 1.00 86.31 146 TYR A O 1
ATOM 1139 N N . THR A 1 147 ? -9.128 -9.341 15.002 1.00 76.88 147 THR A N 1
ATOM 1140 C CA . THR A 1 147 ? -8.820 -9.547 16.424 1.00 76.88 147 THR A CA 1
ATOM 1141 C C . THR A 1 147 ? -7.399 -9.099 16.733 1.00 76.88 147 THR A C 1
ATOM 1143 O O . THR A 1 147 ? -6.534 -9.202 15.865 1.00 76.88 147 THR A O 1
ATOM 1146 N N . GLU A 1 148 ? -7.141 -8.670 17.974 1.00 60.66 148 GLU A N 1
ATOM 1147 C CA . GLU A 1 148 ? -5.784 -8.366 18.434 1.00 60.66 148 GLU A CA 1
ATOM 1148 C C . GLU A 1 148 ? -4.829 -9.522 18.122 1.00 60.66 148 GLU A C 1
ATOM 1150 O O . GLU A 1 148 ? -5.049 -10.678 18.497 1.00 60.66 148 GLU A O 1
ATOM 1155 N N . ILE A 1 149 ? -3.761 -9.195 17.403 1.00 62.12 149 ILE A N 1
ATOM 1156 C CA . ILE A 1 149 ? -2.714 -10.142 17.060 1.00 62.12 149 ILE A CA 1
ATOM 1157 C C . ILE A 1 149 ? -1.729 -10.097 18.220 1.00 62.12 149 ILE A C 1
ATOM 1159 O O . ILE A 1 149 ? -0.930 -9.169 18.324 1.00 62.12 149 ILE A O 1
ATOM 1163 N N . ASN A 1 150 ? -1.808 -11.086 19.109 1.00 44.78 150 ASN A N 1
ATOM 1164 C CA . ASN A 1 150 ? -0.926 -11.236 20.267 1.00 44.78 150 ASN A CA 1
ATOM 1165 C C . ASN A 1 150 ? 0.549 -11.345 19.832 1.00 44.78 150 ASN A 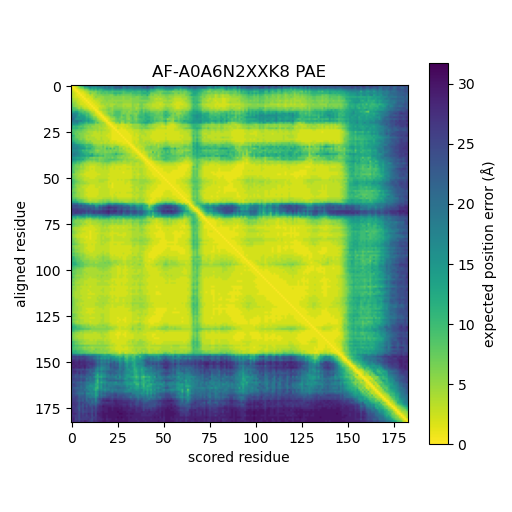C 1
ATOM 1167 O O . ASN A 1 150 ? 1.051 -12.447 19.633 1.00 44.78 150 ASN A O 1
ATOM 1171 N N . ASN A 1 151 ? 1.242 -10.220 19.664 1.00 49.91 151 ASN A N 1
ATOM 1172 C CA . ASN A 1 151 ? 2.690 -10.159 19.463 1.00 49.91 151 ASN A CA 1
ATOM 1173 C C . ASN A 1 151 ? 3.202 -8.835 20.046 1.00 49.91 151 ASN A C 1
ATOM 1175 O O . ASN A 1 151 ? 3.366 -7.838 19.350 1.00 49.91 151 ASN A O 1
ATOM 1179 N N . THR A 1 152 ? 3.396 -8.827 21.364 1.00 40.38 152 THR A N 1
ATOM 1180 C CA . THR A 1 152 ? 3.764 -7.657 22.179 1.00 40.38 152 THR A CA 1
ATOM 1181 C C . THR A 1 152 ? 5.247 -7.274 22.122 1.00 40.38 152 THR A C 1
ATOM 1183 O O . THR A 1 152 ? 5.630 -6.282 22.733 1.00 40.38 152 THR A O 1
ATOM 1186 N N . ASP A 1 153 ? 6.089 -8.004 21.386 1.00 43.28 153 ASP A N 1
ATOM 1187 C CA . ASP A 1 153 ? 7.550 -7.875 21.514 1.00 43.28 153 ASP A CA 1
ATOM 1188 C C . ASP A 1 153 ? 8.208 -6.856 20.555 1.00 43.28 153 ASP A C 1
ATOM 1190 O O . ASP A 1 153 ? 9.413 -6.631 20.650 1.00 43.28 153 ASP A O 1
ATOM 1194 N N . ASN A 1 154 ? 7.455 -6.191 19.664 1.00 48.75 154 ASN A N 1
ATOM 1195 C CA . ASN A 1 154 ? 8.036 -5.367 18.584 1.00 48.75 154 ASN A CA 1
ATOM 1196 C C . ASN A 1 154 ? 7.779 -3.848 18.639 1.00 48.75 154 ASN A C 1
ATOM 1198 O O . ASN A 1 154 ? 8.421 -3.118 17.884 1.00 48.75 154 ASN A O 1
ATOM 1202 N N . LEU A 1 155 ? 6.904 -3.339 19.517 1.00 44.47 155 LEU A N 1
ATOM 1203 C CA . LEU A 1 155 ? 6.493 -1.924 19.466 1.00 44.47 155 LEU A CA 1
ATOM 1204 C C . LEU A 1 155 ? 7.651 -0.931 19.674 1.00 44.47 155 LEU A C 1
ATOM 1206 O O . LEU A 1 155 ? 7.717 0.073 18.984 1.00 44.47 155 LEU A O 1
ATOM 1210 N N . GLN A 1 156 ? 8.578 -1.180 20.603 1.00 41.72 156 GLN A N 1
ATOM 1211 C CA . GLN A 1 156 ? 9.638 -0.206 20.919 1.00 41.72 156 GLN A CA 1
ATOM 1212 C C . GLN A 1 156 ? 10.593 0.025 19.728 1.00 41.72 156 GLN A C 1
ATOM 1214 O O . GLN A 1 156 ? 11.045 1.142 19.493 1.00 41.72 156 GLN A O 1
ATOM 1219 N N . ASN A 1 157 ? 10.850 -1.022 18.937 1.00 45.75 157 ASN A N 1
ATOM 1220 C CA . ASN A 1 157 ? 11.740 -0.960 17.775 1.00 45.75 157 ASN A CA 1
ATOM 1221 C C . ASN A 1 157 ? 11.088 -0.256 16.573 1.00 45.75 157 ASN A C 1
ATOM 1223 O O . ASN A 1 157 ? 11.801 0.254 15.702 1.00 45.75 157 ASN A O 1
ATOM 1227 N N . SER A 1 158 ? 9.750 -0.232 16.494 1.00 50.75 158 SER A N 1
ATOM 1228 C CA . SER A 1 158 ? 9.035 0.361 15.363 1.00 50.75 158 SER A CA 1
ATOM 1229 C C . SER A 1 158 ? 9.112 1.894 15.379 1.00 50.75 158 SER A C 1
ATOM 1231 O O . SER A 1 158 ? 9.399 2.475 14.331 1.00 50.75 158 SER A O 1
ATOM 1233 N N . TYR A 1 159 ? 8.977 2.536 16.549 1.00 48.38 159 TYR A N 1
ATOM 1234 C CA . TYR A 1 159 ? 9.068 3.998 16.699 1.00 48.38 159 TYR A CA 1
ATOM 1235 C C 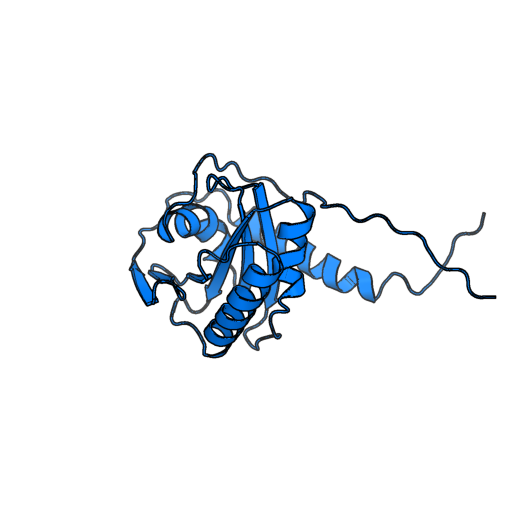. TYR A 1 159 ? 10.472 4.553 16.441 1.00 48.38 159 TYR A C 1
ATOM 1237 O O . TYR A 1 159 ? 10.617 5.457 15.620 1.00 48.38 159 TYR A O 1
ATOM 1245 N N . GLU A 1 160 ? 11.515 3.994 17.071 1.00 48.72 160 GLU A N 1
ATOM 1246 C CA . GLU A 1 160 ? 12.900 4.469 16.881 1.00 48.72 160 GLU A CA 1
ATOM 1247 C C . GLU A 1 160 ? 13.346 4.348 15.411 1.00 48.72 160 GLU A C 1
ATOM 1249 O O . GLU A 1 160 ? 14.074 5.195 14.894 1.00 48.72 160 GLU A O 1
ATOM 1254 N N . SER A 1 161 ? 12.857 3.327 14.700 1.00 50.41 161 SER A N 1
ATOM 1255 C CA . SER A 1 161 ? 13.155 3.123 13.277 1.00 50.41 161 SER A CA 1
ATOM 1256 C C . SER A 1 161 ? 12.445 4.128 12.363 1.00 50.41 161 SER A C 1
ATOM 1258 O O . SER A 1 161 ? 13.017 4.553 11.364 1.00 50.41 161 SER A O 1
ATOM 1260 N N . LEU A 1 162 ? 11.208 4.515 12.681 1.00 54.25 162 LEU A N 1
ATOM 1261 C CA . LEU A 1 162 ? 10.439 5.469 11.874 1.00 54.25 162 LEU A CA 1
ATOM 1262 C C . LEU A 1 162 ? 10.938 6.907 12.052 1.00 54.25 162 LEU A C 1
ATOM 1264 O O . LEU A 1 162 ? 11.005 7.648 11.071 1.00 54.25 162 LEU A O 1
ATOM 1268 N N . GLU A 1 163 ? 11.375 7.278 13.259 1.00 49.47 163 GLU A N 1
ATOM 1269 C CA . GLU A 1 163 ? 12.069 8.552 13.487 1.00 49.47 163 GLU A CA 1
ATOM 1270 C C . GLU A 1 163 ? 13.378 8.642 12.683 1.00 49.47 163 GLU A C 1
ATOM 1272 O O . GLU A 1 163 ? 13.737 9.716 12.196 1.00 49.47 163 GLU A O 1
ATOM 1277 N N . LEU A 1 164 ? 14.088 7.526 12.478 1.00 49.59 164 LEU A N 1
ATOM 1278 C CA . LEU A 1 164 ? 15.264 7.482 11.600 1.00 49.59 164 LEU A CA 1
ATOM 1279 C C . LEU A 1 164 ? 14.898 7.689 10.120 1.00 49.59 164 LEU A C 1
ATOM 1281 O O . LEU A 1 164 ? 15.615 8.421 9.433 1.00 49.59 164 LEU A O 1
ATOM 1285 N N . CYS A 1 165 ? 13.790 7.114 9.632 1.00 47.56 165 CYS A N 1
ATOM 1286 C CA . CYS A 1 165 ? 13.302 7.356 8.266 1.00 47.56 165 CYS A CA 1
ATOM 1287 C C . CYS A 1 165 ? 12.973 8.846 8.047 1.00 47.56 165 CYS A C 1
ATOM 1289 O O . CYS A 1 165 ? 13.433 9.439 7.071 1.00 47.56 165 CYS A O 1
ATOM 1291 N N . GLU A 1 166 ? 12.264 9.485 8.988 1.00 49.25 166 GLU A N 1
ATOM 1292 C CA . GLU A 1 166 ? 11.963 10.926 8.919 1.00 49.25 166 GLU A CA 1
ATOM 1293 C C . GLU A 1 166 ? 13.222 11.800 8.936 1.00 49.25 166 GLU A C 1
ATOM 1295 O O . GLU A 1 166 ? 13.314 12.802 8.219 1.00 49.25 166 GLU A O 1
ATOM 1300 N N . ASN A 1 167 ? 14.189 11.450 9.785 1.00 43.84 167 ASN A N 1
ATOM 1301 C CA . ASN A 1 167 ? 15.420 12.216 9.931 1.00 43.84 167 ASN A CA 1
ATOM 1302 C C . ASN A 1 167 ? 16.334 12.065 8.710 1.00 43.84 167 ASN A C 1
ATOM 1304 O O . ASN A 1 167 ? 17.002 13.033 8.352 1.00 43.84 167 ASN A O 1
ATOM 1308 N N . ASN A 1 168 ? 16.326 10.915 8.031 1.00 46.66 168 ASN A N 1
ATOM 1309 C CA . ASN A 1 168 ? 17.021 10.734 6.754 1.00 46.66 168 ASN A CA 1
ATOM 1310 C C . ASN A 1 168 ? 16.362 11.531 5.619 1.00 46.66 168 ASN A C 1
ATOM 1312 O O . ASN A 1 168 ? 17.073 12.162 4.833 1.00 46.66 168 ASN A O 1
ATOM 1316 N N . ASP A 1 169 ? 15.027 11.572 5.562 1.00 43.41 169 ASP A N 1
ATOM 1317 C CA . ASP A 1 169 ? 14.305 12.385 4.575 1.00 43.41 169 ASP A CA 1
ATOM 1318 C C . ASP A 1 169 ? 14.490 13.893 4.809 1.00 43.41 169 ASP A C 1
ATOM 1320 O O . ASP A 1 169 ? 14.479 14.658 3.849 1.00 43.41 169 ASP A O 1
ATOM 1324 N N . LYS A 1 170 ? 14.723 14.348 6.051 1.00 37.81 170 LYS A N 1
ATOM 1325 C CA . LYS A 1 170 ? 15.017 15.763 6.362 1.00 37.81 170 LYS A CA 1
ATOM 1326 C C . LYS A 1 170 ? 16.503 16.135 6.261 1.00 37.81 170 LYS A C 1
ATOM 1328 O O . LYS A 1 170 ? 16.806 17.248 5.832 1.00 37.81 170 LYS A O 1
ATOM 1333 N N . LYS A 1 171 ? 17.435 15.243 6.623 1.00 35.22 171 LYS A N 1
ATOM 1334 C CA . LYS A 1 171 ? 18.889 15.502 6.528 1.00 35.22 171 LYS A CA 1
ATOM 1335 C C . LYS A 1 171 ? 19.384 15.559 5.084 1.00 35.22 171 LYS A C 1
ATOM 1337 O O . LYS A 1 171 ? 20.200 16.423 4.774 1.00 35.22 171 LYS A O 1
ATOM 1342 N N . ASN A 1 172 ? 18.833 14.736 4.189 1.00 36.91 172 ASN A N 1
ATOM 1343 C CA . ASN A 1 172 ? 19.263 14.684 2.784 1.00 36.91 172 ASN A CA 1
ATOM 1344 C C . ASN A 1 172 ? 18.960 15.956 1.964 1.00 36.91 172 ASN A C 1
ATOM 1346 O O . ASN A 1 172 ? 19.447 16.068 0.845 1.00 36.91 172 ASN A O 1
ATOM 1350 N N . TRP A 1 173 ? 18.193 16.922 2.490 1.00 36.22 173 TRP A N 1
ATOM 1351 C CA . TRP A 1 173 ? 17.929 18.203 1.811 1.00 36.22 173 TRP A CA 1
ATOM 1352 C C . TRP A 1 173 ? 18.564 19.425 2.487 1.00 36.22 173 TRP A C 1
ATOM 1354 O O . TRP A 1 173 ? 18.491 20.517 1.929 1.00 36.22 173 TRP A O 1
ATOM 1364 N N . LEU A 1 174 ? 19.158 19.278 3.678 1.00 33.50 174 LEU A N 1
ATOM 1365 C CA . LEU A 1 174 ? 19.688 20.411 4.453 1.00 33.50 174 LEU A CA 1
ATOM 1366 C C . LEU A 1 174 ? 21.159 20.264 4.872 1.00 33.50 174 LEU A C 1
ATOM 1368 O O . LEU A 1 174 ? 21.749 21.272 5.250 1.00 33.50 174 LEU A O 1
ATOM 1372 N N . GLU A 1 175 ? 21.767 19.072 4.801 1.00 37.34 175 GLU A N 1
ATOM 1373 C CA . GLU A 1 175 ? 23.164 18.875 5.241 1.00 37.34 175 GLU A CA 1
ATOM 1374 C C . GLU A 1 175 ? 24.197 18.677 4.111 1.00 37.34 175 GLU A C 1
ATOM 1376 O O . GLU A 1 175 ? 25.388 18.745 4.396 1.00 37.34 175 GLU A O 1
ATOM 1381 N N . GLU A 1 176 ? 23.810 18.526 2.836 1.00 43.69 176 GLU A N 1
ATOM 1382 C CA . GLU A 1 176 ? 24.782 18.380 1.723 1.00 43.69 176 GLU A CA 1
ATOM 1383 C C . GLU A 1 176 ? 25.128 19.691 0.990 1.00 43.69 176 GLU A C 1
ATOM 1385 O O . GLU A 1 176 ? 25.696 19.662 -0.097 1.00 43.69 176 GLU A O 1
ATOM 1390 N N . ASP A 1 177 ? 24.849 20.850 1.596 1.00 45.84 177 ASP A N 1
ATOM 1391 C CA . ASP A 1 177 ? 25.151 22.162 1.007 1.00 45.84 177 ASP A CA 1
ATOM 1392 C C . ASP A 1 177 ? 26.003 23.064 1.922 1.00 45.84 177 ASP A C 1
ATOM 1394 O O . ASP A 1 177 ? 25.851 24.277 1.900 1.00 45.84 177 ASP A O 1
ATOM 1398 N N . VAL A 1 178 ? 26.936 22.521 2.722 1.00 36.78 178 VAL A N 1
ATOM 1399 C CA . VAL A 1 178 ? 28.130 23.281 3.166 1.00 36.78 178 VAL A CA 1
ATOM 1400 C C . VAL A 1 178 ? 29.245 22.401 3.763 1.00 36.78 178 VAL A C 1
ATOM 1402 O O . VAL A 1 178 ? 29.049 21.719 4.759 1.00 36.78 178 VAL A O 1
ATOM 1405 N N . MET A 1 179 ? 30.454 22.605 3.221 1.00 29.61 179 MET A N 1
ATOM 1406 C CA . MET A 1 179 ? 31.800 22.426 3.808 1.00 29.61 179 MET A CA 1
ATOM 1407 C C . MET A 1 179 ? 32.511 21.052 3.817 1.00 29.61 179 MET A C 1
ATOM 1409 O O . MET A 1 179 ? 32.312 20.209 4.679 1.00 29.61 179 MET A O 1
ATOM 1413 N N . GLU A 1 180 ? 33.515 21.014 2.925 1.00 38.59 180 GLU A N 1
ATOM 1414 C CA . GLU A 1 180 ? 34.936 20.654 3.125 1.00 38.59 180 GLU A CA 1
ATOM 1415 C C . GLU A 1 180 ? 35.377 19.206 3.402 1.00 38.59 180 GLU A C 1
ATOM 1417 O O . GLU A 1 180 ? 35.154 18.644 4.464 1.00 38.59 180 GLU A O 1
ATOM 1422 N N . MET A 1 181 ? 36.225 18.708 2.489 1.00 29.22 181 MET A N 1
ATOM 1423 C CA . MET A 1 181 ? 37.632 18.320 2.738 1.00 29.22 181 MET A CA 1
ATOM 1424 C C . MET A 1 181 ? 38.319 18.218 1.359 1.00 29.22 181 MET A C 1
ATOM 1426 O O . MET A 1 181 ? 37.909 17.430 0.517 1.00 29.22 181 MET A O 1
ATOM 1430 N N . ILE A 1 182 ? 39.209 19.139 0.963 1.00 36.41 182 ILE A N 1
ATOM 1431 C CA . ILE A 1 182 ? 40.668 19.056 1.186 1.00 36.41 182 ILE A CA 1
ATOM 1432 C C . ILE A 1 182 ? 41.126 17.605 1.400 1.00 36.41 182 ILE A C 1
ATOM 1434 O O . ILE A 1 182 ? 41.072 17.107 2.522 1.00 36.41 182 ILE A O 1
ATOM 1438 N N . ILE A 1 183 ? 41.542 16.938 0.320 1.00 40.06 183 ILE A N 1
ATOM 1439 C CA . ILE A 1 183 ? 42.926 16.546 -0.037 1.00 40.06 183 ILE A CA 1
ATOM 1440 C C . ILE A 1 183 ? 42.935 16.239 -1.539 1.00 40.06 183 ILE A C 1
ATOM 1442 O O . ILE A 1 183 ? 41.991 15.565 -2.005 1.00 40.06 183 ILE A O 1
#

Solvent-accessible surface area (backbone atoms only — not comparable to full-atom values): 11054 Å² total; per-residue (Å²): 134,86,85,81,87,90,85,86,88,79,91,76,87,88,79,88,79,95,72,92,66,60,50,82,49,72,65,50,50,46,73,74,40,42,74,67,43,57,78,38,92,42,35,39,35,30,32,41,21,12,37,91,80,31,37,70,76,52,72,46,83,53,44,81,34,63,102,70,83,69,82,80,56,64,64,51,55,45,50,62,25,63,78,67,67,31,37,28,34,33,37,40,32,35,35,61,86,35,60,26,77,76,54,73,62,56,53,52,48,50,56,50,41,44,55,50,18,64,75,71,63,25,46,60,75,40,39,34,27,34,16,72,54,34,32,20,32,62,71,73,70,45,76,50,77,52,77,90,74,94,63,87,89,52,56,76,63,42,54,63,52,50,55,48,53,55,48,51,68,53,42,75,79,70,62,86,80,75,85,88,76,94,129

Foldseek 3Di:
DDDDDDDDDADDDLDDDDDPDQDDDPVSVCLVPVLLAQQDPWKWKKKFFAAPRRDTQDMDTQDTDDPPDDQRDLCSRCVVNVNSVGQEMEIEIEDNQQDQDDDPSLLVVLVVNCVVCVVVNYHHPFYWYGGNQWIATSVVGDIDGHDDDPDPPCHVVSVVSVVVVVVVVVCVVPPPPDDDDDD

Radius of gyration: 17.62 Å; Cα contacts (8 Å, |Δi|>4): 272; chains: 1; bounding box: 59×40×40 Å